Protein AF-A0A1E4DMZ3-F1 (afdb_monomer)

Foldseek 3Di:
DDPPAPPPDDDDPQKDFDDLDPRDHTLDIDRPDDDDPVNVVVLVVLVVQLVVLLVCCVPVVPDPRPCVSLVSNLVSLVVNLCVPVVVVCCVPPLVQDSNDAFPLRPVVPVPPRHDDDPVVVCVVLVVVLVVPLPPPLLVVLPVVPDPSSSVSSSVCCSPPSVSVSVVVVSCNGPVVVPVPD

Radius of gyration: 21.71 Å; Cα contacts (8 Å, |Δi|>4): 134; chains: 1; bounding box: 50×43×62 Å

Secondary structure (DSSP, 8-state):
----------PPTTEEEE-SSTTS--SEEEE-PPPPHHHHHHHHHHHHHHHHHHHHHHH-TTS---HHHHHHHHHHHHHHHIIIIIHHHIIIII---TTS--HHHHS--SSS-----HHHHHHHHHHHHHHHHHHHHHHHHHTT-HHHHHHHHHHHIIIIIHHHHHHHHHHHHHGGGSS--

Mean predicted aligned error: 11.46 Å

Solvent-accessible surface area (backbone atoms only — not comparable to full-atom values): 10780 Å² total; per-residue (Å²): 134,84,81,76,70,79,74,80,78,78,65,61,92,62,42,45,74,42,58,93,46,95,85,50,80,65,79,43,76,50,73,72,64,75,82,50,72,67,58,52,52,52,51,50,51,38,48,52,51,19,52,50,26,48,49,48,61,70,71,46,74,85,55,90,67,58,68,64,41,57,52,49,24,46,52,28,48,49,56,51,42,52,66,55,51,49,53,46,44,41,68,74,71,65,55,85,65,90,90,55,79,35,40,30,69,73,53,62,63,82,76,91,18,59,76,66,62,69,67,60,56,50,48,52,53,50,52,55,50,66,62,58,56,70,61,58,54,54,60,64,24,52,76,70,35,72,67,62,14,49,52,46,50,53,50,43,39,64,70,46,48,54,46,52,56,50,47,52,55,49,45,73,51,50,59,60,73,70,82,77,122

Structure (mmCIF, N/CA/C/O backbone):
data_AF-A0A1E4DMZ3-F1
#
_entry.id   AF-A0A1E4DMZ3-F1
#
loop_
_atom_site.group_PDB
_atom_site.id
_atom_site.type_symbol
_atom_site.label_atom_id
_atom_site.label_alt_id
_atom_site.label_comp_id
_atom_site.label_asym_id
_atom_site.label_entity_id
_atom_site.label_seq_id
_atom_site.pdbx_PDB_ins_code
_atom_site.Cartn_x
_atom_site.Cartn_y
_atom_site.Cartn_z
_atom_site.occupancy
_atom_site.B_iso_or_equiv
_atom_site.auth_seq_id
_atom_site.auth_comp_id
_atom_site.auth_asym_id
_atom_site.auth_atom_id
_atom_site.pdbx_PDB_model_num
ATOM 1 N N . MET A 1 1 ? 12.960 -33.535 -31.019 1.00 42.56 1 MET A N 1
ATOM 2 C CA . MET A 1 1 ? 13.265 -32.124 -30.715 1.00 42.56 1 MET A CA 1
ATOM 3 C C . MET A 1 1 ? 12.211 -31.314 -31.447 1.00 42.56 1 MET A C 1
ATOM 5 O O . MET A 1 1 ? 12.357 -31.097 -32.639 1.00 42.56 1 MET A O 1
ATOM 9 N N . ALA A 1 2 ? 11.061 -31.089 -30.807 1.00 43.22 2 ALA A N 1
ATOM 10 C CA . ALA A 1 2 ? 9.937 -30.402 -31.434 1.00 43.22 2 ALA A CA 1
ATOM 11 C C . ALA A 1 2 ? 10.275 -28.910 -31.507 1.00 43.22 2 ALA A C 1
ATOM 13 O O . ALA A 1 2 ? 10.529 -28.286 -30.482 1.00 43.22 2 ALA A O 1
ATOM 14 N N . THR A 1 3 ? 10.357 -28.376 -32.718 1.00 48.38 3 THR A N 1
ATOM 15 C CA . THR A 1 3 ? 10.325 -26.939 -32.970 1.00 48.38 3 THR A CA 1
ATOM 16 C C . THR A 1 3 ? 8.885 -26.495 -32.737 1.00 48.38 3 THR A C 1
ATOM 18 O O . THR A 1 3 ? 8.051 -26.654 -33.625 1.00 48.38 3 THR A O 1
ATOM 21 N N . ASP A 1 4 ? 8.571 -26.047 -31.521 1.00 53.31 4 ASP A N 1
ATOM 22 C CA . ASP A 1 4 ? 7.307 -25.355 -31.260 1.00 53.31 4 ASP A CA 1
ATOM 23 C C . ASP A 1 4 ? 7.321 -24.071 -32.095 1.00 53.31 4 ASP A C 1
ATOM 25 O O . ASP A 1 4 ? 8.123 -23.170 -31.847 1.00 53.31 4 ASP A O 1
ATOM 29 N N . GLU A 1 5 ? 6.483 -24.008 -33.130 1.00 58.47 5 GLU A N 1
ATOM 30 C CA . GLU A 1 5 ? 6.215 -22.742 -33.807 1.00 58.47 5 GLU A CA 1
ATOM 31 C C . GLU A 1 5 ? 5.656 -21.740 -32.784 1.00 58.47 5 GLU A C 1
ATOM 33 O O . GLU A 1 5 ? 4.859 -22.135 -31.923 1.00 58.47 5 GLU A O 1
ATOM 38 N N . PRO A 1 6 ? 6.043 -20.452 -32.849 1.00 55.62 6 PRO A N 1
ATOM 39 C CA . PRO A 1 6 ? 5.575 -19.448 -31.905 1.00 55.62 6 PRO A CA 1
ATOM 40 C C . PRO A 1 6 ? 4.050 -19.345 -31.988 1.00 55.62 6 PRO A C 1
ATOM 42 O O . PRO A 1 6 ? 3.476 -18.797 -32.929 1.00 55.62 6 PRO A O 1
ATOM 45 N N . GLN A 1 7 ? 3.371 -19.911 -30.990 1.00 58.53 7 GLN A N 1
ATOM 46 C CA . GLN A 1 7 ? 1.920 -19.930 -30.935 1.00 58.53 7 GLN A CA 1
ATOM 47 C C . GLN A 1 7 ? 1.429 -18.487 -30.774 1.00 58.53 7 GLN A C 1
ATOM 49 O O . GLN A 1 7 ? 1.600 -17.864 -29.722 1.00 58.53 7 GLN A O 1
ATOM 54 N N . VAL A 1 8 ? 0.824 -17.934 -31.828 1.00 60.03 8 VAL A N 1
ATOM 55 C CA . VAL A 1 8 ? 0.234 -16.592 -31.808 1.00 60.03 8 VAL A CA 1
ATOM 56 C C . VAL A 1 8 ? -0.963 -16.610 -30.855 1.00 60.03 8 VAL A C 1
ATOM 58 O O . VAL A 1 8 ? -2.098 -16.866 -31.247 1.00 60.03 8 VAL A O 1
ATOM 61 N N . LEU A 1 9 ? -0.710 -16.356 -29.570 1.00 61.31 9 LEU A N 1
ATOM 62 C CA . LEU A 1 9 ? -1.754 -16.145 -28.572 1.00 61.31 9 LEU A CA 1
ATOM 63 C C . LEU A 1 9 ? -2.565 -14.914 -28.980 1.00 61.31 9 LEU A C 1
ATOM 65 O O . LEU A 1 9 ? -2.074 -13.788 -28.895 1.00 61.31 9 LEU A O 1
ATOM 69 N N . THR A 1 10 ? -3.799 -15.125 -29.431 1.00 68.88 10 THR A N 1
ATOM 70 C CA . THR A 1 10 ? -4.786 -14.059 -29.611 1.00 68.88 10 THR A CA 1
ATOM 71 C C . THR A 1 10 ? -5.336 -13.669 -28.239 1.00 68.88 10 THR A C 1
ATOM 73 O O . THR A 1 10 ? -6.000 -14.497 -27.606 1.00 68.88 10 THR A O 1
ATOM 76 N N . PRO A 1 11 ? -5.070 -12.450 -27.740 1.00 68.12 11 PRO A N 1
ATOM 77 C CA . PRO A 1 11 ? -5.559 -12.050 -26.434 1.00 68.12 11 PRO A CA 1
ATOM 78 C C . PRO A 1 11 ? -7.079 -11.833 -26.451 1.00 68.12 11 PRO A C 1
ATOM 80 O O . PRO A 1 11 ? -7.646 -11.408 -27.462 1.00 68.12 11 PRO A O 1
ATOM 83 N N . PRO A 1 12 ? -7.771 -12.101 -25.332 1.00 74.94 12 PRO A N 1
ATOM 84 C CA . PRO A 1 12 ? -9.189 -11.796 -25.212 1.00 74.94 12 PRO A CA 1
ATOM 85 C C . PRO A 1 12 ? -9.422 -10.268 -25.225 1.00 74.94 12 PRO A C 1
ATOM 87 O O . PRO A 1 12 ? -8.542 -9.503 -24.830 1.00 74.94 12 PRO A O 1
ATOM 90 N N . PRO A 1 13 ? -10.612 -9.785 -25.632 1.00 71.88 13 PRO A N 1
ATOM 91 C CA . PRO A 1 13 ? -10.857 -8.361 -25.878 1.00 71.88 13 PRO A CA 1
ATOM 92 C C . PRO A 1 13 ? -10.520 -7.480 -24.662 1.00 71.88 13 PRO A C 1
ATOM 94 O O . PRO A 1 13 ? -10.944 -7.771 -23.538 1.00 71.88 13 PRO A O 1
ATOM 97 N N . GLY A 1 14 ? -9.747 -6.410 -24.883 1.00 63.34 14 GLY A N 1
ATOM 98 C CA . GLY A 1 14 ? -9.282 -5.475 -23.844 1.00 63.34 14 GLY A CA 1
ATOM 99 C C . GLY A 1 14 ? -7.956 -5.838 -23.161 1.00 63.34 14 GLY A C 1
ATOM 100 O O . GLY A 1 14 ? -7.551 -5.121 -22.246 1.00 63.34 14 GLY A O 1
ATOM 101 N N . VAL A 1 15 ? -7.301 -6.919 -23.595 1.00 66.75 15 VAL A N 1
ATOM 102 C CA . VAL A 1 15 ? -5.971 -7.337 -23.138 1.00 66.75 15 VAL A CA 1
ATOM 103 C C . VAL A 1 15 ? -4.968 -7.140 -24.273 1.00 66.75 15 VAL A C 1
ATOM 105 O O . VAL A 1 15 ? -5.180 -7.631 -25.379 1.00 66.75 15 VAL A O 1
ATOM 108 N N . GLU A 1 16 ? -3.885 -6.423 -24.005 1.00 76.06 16 GLU A N 1
ATOM 109 C CA . GLU A 1 16 ? -2.793 -6.177 -24.947 1.00 76.06 16 GLU A CA 1
ATOM 110 C C . GLU A 1 16 ? -1.555 -6.961 -24.496 1.00 76.06 16 GLU A C 1
ATOM 112 O O . GLU A 1 16 ? -1.145 -6.883 -23.338 1.00 76.06 16 GLU A O 1
ATOM 117 N N . LEU A 1 17 ? -0.984 -7.769 -25.394 1.00 66.75 17 LEU A N 1
ATOM 118 C CA . LEU A 1 17 ? 0.250 -8.511 -25.131 1.00 66.75 17 LEU A CA 1
ATOM 119 C C . LEU A 1 17 ? 1.430 -7.657 -25.586 1.00 66.75 17 LEU A C 1
ATOM 121 O O . LEU A 1 17 ? 1.613 -7.450 -26.785 1.00 66.75 17 LEU A O 1
ATOM 125 N N . LEU A 1 18 ? 2.236 -7.189 -24.637 1.00 64.56 18 LEU A N 1
ATOM 126 C CA . LEU A 1 18 ? 3.492 -6.513 -24.935 1.00 64.56 18 LEU A CA 1
ATOM 127 C C . LEU A 1 18 ? 4.510 -7.549 -25.420 1.00 64.56 18 LEU A C 1
ATOM 129 O O . LEU A 1 18 ? 4.820 -8.512 -24.711 1.00 64.56 18 LEU A O 1
ATOM 133 N N . ARG A 1 19 ? 5.030 -7.342 -26.631 1.00 64.75 19 ARG A N 1
ATOM 134 C CA . ARG A 1 19 ? 6.123 -8.123 -27.222 1.00 64.75 19 ARG A CA 1
ATOM 135 C C . ARG A 1 19 ? 7.239 -7.173 -27.636 1.00 64.75 19 ARG A C 1
ATOM 137 O O . ARG A 1 19 ? 6.979 -6.211 -28.350 1.00 64.75 19 ARG A O 1
ATOM 144 N N . THR A 1 20 ? 8.459 -7.457 -27.193 1.00 61.00 20 THR A N 1
ATOM 145 C CA . THR A 1 20 ? 9.665 -6.738 -27.633 1.00 61.00 20 THR A CA 1
ATOM 146 C C . THR A 1 20 ? 10.209 -7.329 -28.937 1.00 61.00 20 THR A C 1
ATOM 148 O O . THR A 1 20 ? 10.673 -6.585 -29.793 1.00 61.00 20 THR A O 1
ATOM 151 N N . ASP A 1 21 ? 10.091 -8.651 -29.108 1.00 64.06 21 ASP A N 1
ATOM 152 C CA . ASP A 1 21 ? 10.508 -9.416 -30.289 1.00 64.06 21 ASP A CA 1
ATOM 153 C C . ASP A 1 21 ? 9.335 -10.317 -30.747 1.00 64.06 21 ASP A C 1
ATOM 155 O O . ASP A 1 21 ? 8.702 -10.945 -29.888 1.00 64.06 21 ASP A O 1
ATOM 159 N N . PRO A 1 22 ? 8.983 -10.361 -32.050 1.00 65.75 22 PRO A N 1
ATOM 160 C CA . PRO A 1 22 ? 7.910 -11.211 -32.573 1.00 65.75 22 PRO A CA 1
ATOM 161 C C . PRO A 1 22 ? 8.088 -12.710 -32.306 1.00 65.75 22 PRO A C 1
ATOM 163 O O . PRO A 1 22 ? 7.078 -13.406 -32.163 1.00 65.75 22 PRO A O 1
ATOM 166 N N . ASP A 1 23 ? 9.334 -13.184 -32.225 1.00 62.69 23 ASP A N 1
ATOM 167 C CA . ASP A 1 23 ? 9.669 -14.611 -32.143 1.00 62.69 23 ASP A CA 1
ATOM 168 C C . ASP A 1 23 ? 9.833 -15.106 -30.692 1.00 62.69 23 ASP A C 1
ATOM 170 O O . ASP A 1 23 ? 9.974 -16.305 -30.441 1.00 62.69 23 ASP A O 1
ATOM 174 N N . LEU A 1 24 ? 9.780 -14.192 -29.715 1.00 63.38 24 LEU A N 1
ATOM 175 C CA . LEU A 1 24 ? 9.909 -14.487 -28.287 1.00 63.38 24 LEU A CA 1
ATOM 176 C C . LEU A 1 24 ? 8.553 -14.417 -27.558 1.00 63.38 24 LEU A C 1
ATOM 178 O O . LEU A 1 24 ? 7.635 -13.700 -27.973 1.00 63.38 24 LEU A O 1
ATOM 182 N N . PRO A 1 25 ? 8.391 -15.152 -26.439 1.00 66.44 25 PRO A N 1
ATOM 183 C CA . PRO A 1 25 ? 7.186 -15.065 -25.623 1.00 66.44 25 PRO A CA 1
ATOM 184 C C . PRO A 1 25 ? 6.941 -13.627 -25.123 1.00 66.44 25 PRO A C 1
ATOM 186 O O . PRO A 1 25 ? 7.890 -12.877 -24.887 1.00 66.44 25 PRO A O 1
ATOM 189 N N . PRO A 1 26 ? 5.667 -13.225 -24.947 1.00 64.19 26 PRO A N 1
ATOM 190 C CA . PRO A 1 26 ? 5.317 -11.864 -24.554 1.00 64.19 26 PRO A CA 1
ATOM 191 C C . PRO A 1 26 ? 5.921 -11.494 -23.198 1.00 64.19 26 PRO A C 1
ATOM 193 O O . PRO A 1 26 ? 5.839 -12.255 -22.234 1.00 64.19 26 PRO A O 1
ATOM 196 N N . VAL A 1 27 ? 6.492 -10.292 -23.136 1.00 64.88 27 VAL A N 1
ATOM 197 C CA . VAL A 1 27 ? 7.188 -9.755 -21.958 1.00 64.88 27 VAL A CA 1
ATOM 198 C C . VAL A 1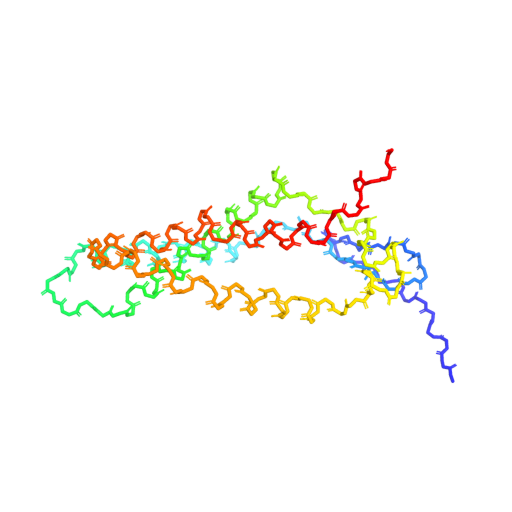 27 ? 6.221 -9.186 -20.917 1.00 64.88 27 VAL A C 1
ATOM 200 O O . VAL A 1 27 ? 6.579 -9.058 -19.747 1.00 64.88 27 VAL A O 1
ATOM 203 N N . GLY A 1 28 ? 4.981 -8.883 -21.317 1.00 66.38 28 GLY A N 1
ATOM 204 C CA . GLY A 1 28 ? 3.963 -8.329 -20.431 1.00 66.38 28 GLY A CA 1
ATOM 205 C C . GLY A 1 28 ? 2.544 -8.463 -20.979 1.00 66.38 28 GLY A C 1
ATOM 206 O O . GLY A 1 28 ? 2.323 -8.649 -22.175 1.00 66.38 28 GLY A O 1
ATOM 207 N N . VAL A 1 29 ? 1.567 -8.368 -20.080 1.00 68.62 29 VAL A N 1
ATOM 208 C CA . VAL A 1 29 ? 0.137 -8.387 -20.405 1.00 68.62 29 VAL A CA 1
ATOM 209 C C . VAL A 1 29 ? -0.501 -7.150 -19.785 1.00 68.62 29 VAL A C 1
ATOM 211 O O . VAL A 1 29 ? -0.599 -7.054 -18.562 1.00 68.62 29 VAL A O 1
ATOM 214 N N . ILE A 1 30 ? -0.943 -6.209 -20.616 1.00 68.19 30 ILE A N 1
ATOM 215 C CA . ILE A 1 30 ? -1.685 -5.029 -20.171 1.00 68.19 30 ILE A CA 1
ATOM 216 C C . ILE A 1 30 ? -3.176 -5.363 -20.225 1.00 68.19 30 ILE A C 1
ATOM 218 O O . ILE A 1 30 ? -3.749 -5.524 -21.302 1.00 68.19 30 ILE A O 1
ATOM 222 N N . ASP A 1 31 ? -3.827 -5.446 -19.066 1.00 68.62 31 ASP A N 1
ATOM 223 C CA . ASP A 1 31 ? -5.288 -5.534 -18.984 1.00 68.62 31 ASP A CA 1
ATOM 224 C C . ASP A 1 31 ? -5.886 -4.143 -18.712 1.00 68.62 31 ASP A C 1
ATOM 226 O O . ASP A 1 31 ? -5.762 -3.588 -17.616 1.00 68.62 31 ASP A O 1
ATOM 230 N N . ASN A 1 32 ? -6.557 -3.577 -19.719 1.00 67.50 32 ASN A N 1
ATOM 231 C CA . ASN A 1 32 ? -7.213 -2.270 -19.634 1.00 67.50 32 ASN A CA 1
ATOM 232 C C . ASN A 1 32 ? -8.690 -2.355 -19.211 1.00 67.50 32 ASN A C 1
ATOM 234 O O . ASN A 1 32 ? -9.411 -1.348 -19.245 1.00 67.50 32 ASN A O 1
ATOM 238 N N . ARG A 1 33 ? -9.182 -3.527 -18.797 1.00 72.50 33 ARG A N 1
ATOM 239 C CA . ARG A 1 33 ? -10.585 -3.696 -18.405 1.00 72.50 33 ARG A CA 1
ATOM 240 C C . ARG A 1 33 ? -10.922 -2.897 -17.148 1.00 72.50 33 ARG A C 1
ATOM 242 O O . ARG A 1 33 ? -10.184 -2.832 -16.163 1.00 72.50 33 ARG A O 1
ATOM 249 N N . ALA A 1 34 ? -12.108 -2.292 -17.165 1.00 71.00 34 ALA A N 1
ATOM 250 C CA . ALA A 1 34 ? -12.660 -1.643 -15.987 1.00 71.00 34 ALA A CA 1
ATOM 251 C C . ALA A 1 34 ? -12.897 -2.681 -14.870 1.00 71.00 34 ALA A C 1
ATOM 253 O O . ALA A 1 34 ? -13.280 -3.816 -15.161 1.00 71.00 34 ALA A O 1
ATOM 254 N N . PRO A 1 35 ? -12.734 -2.306 -13.584 1.00 73.06 35 PRO A N 1
ATOM 255 C CA . PRO A 1 35 ? -12.996 -3.221 -12.480 1.00 73.06 35 PRO A CA 1
ATOM 256 C C . PRO A 1 35 ? -14.442 -3.712 -12.547 1.00 73.06 35 PRO A C 1
ATOM 258 O O . PRO A 1 35 ? -15.369 -2.897 -12.685 1.00 73.06 35 PRO A O 1
ATOM 261 N N . SER A 1 36 ? -14.603 -5.031 -12.427 1.00 82.56 36 SER A N 1
ATOM 262 C CA . SER A 1 36 ? -15.904 -5.693 -12.463 1.00 82.56 36 SER A CA 1
ATOM 263 C C . SER A 1 36 ? -16.845 -5.119 -11.393 1.00 82.56 36 SER A C 1
ATOM 265 O O . SER A 1 36 ? -16.383 -4.624 -10.356 1.00 82.56 36 SER A O 1
ATOM 267 N N . PRO A 1 37 ? -18.172 -5.182 -11.597 1.00 82.50 37 PRO A N 1
ATOM 268 C CA . PRO A 1 37 ? -19.139 -4.747 -10.589 1.00 82.50 37 PRO A CA 1
ATOM 269 C C . PRO A 1 37 ? -18.917 -5.434 -9.234 1.00 82.50 37 PRO A C 1
ATOM 271 O O . PRO A 1 37 ? -18.960 -4.775 -8.199 1.00 82.50 37 PRO A O 1
ATOM 274 N N . ALA A 1 38 ? -18.566 -6.724 -9.245 1.00 83.06 38 ALA A N 1
ATOM 275 C CA . ALA A 1 38 ? -18.228 -7.487 -8.045 1.00 83.06 38 ALA A CA 1
ATOM 276 C C . ALA A 1 38 ? -17.019 -6.901 -7.296 1.00 83.06 38 ALA A C 1
ATOM 278 O O . ALA A 1 38 ? -17.069 -6.745 -6.078 1.00 83.06 38 ALA A O 1
ATOM 279 N N . ALA A 1 39 ? -15.964 -6.492 -8.011 1.00 81.19 39 ALA A N 1
ATOM 280 C CA . ALA A 1 39 ? -14.801 -5.852 -7.397 1.00 81.19 39 ALA A CA 1
ATOM 281 C C . ALA A 1 39 ? -15.152 -4.499 -6.751 1.00 81.19 39 ALA A C 1
ATOM 283 O O . ALA A 1 39 ? -14.595 -4.142 -5.714 1.00 81.19 39 ALA A O 1
ATOM 284 N N . ARG A 1 40 ? -16.099 -3.748 -7.330 1.00 83.50 40 ARG A N 1
ATOM 285 C CA . ARG A 1 40 ? -16.582 -2.485 -6.744 1.00 83.50 40 ARG A CA 1
ATOM 286 C C . ARG A 1 40 ? -17.382 -2.728 -5.469 1.00 83.50 40 ARG A C 1
ATOM 288 O O . ARG A 1 40 ? -17.151 -2.043 -4.481 1.00 83.50 40 ARG A O 1
ATOM 295 N N . VAL A 1 41 ? -18.276 -3.717 -5.479 1.00 86.50 41 VAL A N 1
ATOM 296 C CA . VAL A 1 41 ? -19.046 -4.109 -4.289 1.00 86.50 41 VAL A CA 1
ATOM 297 C C . VAL A 1 41 ? -18.111 -4.579 -3.177 1.00 86.50 41 VAL A C 1
ATOM 299 O O . VAL A 1 41 ? -18.236 -4.113 -2.049 1.00 86.50 41 VAL A O 1
ATOM 302 N N . ALA A 1 42 ? -17.119 -5.415 -3.493 1.00 85.94 42 ALA A N 1
ATOM 303 C CA . ALA A 1 42 ? -16.119 -5.858 -2.524 1.00 85.94 42 ALA A CA 1
ATOM 304 C C . ALA A 1 42 ? -15.359 -4.677 -1.892 1.00 85.94 42 ALA A C 1
ATOM 306 O O . ALA A 1 42 ? -15.202 -4.630 -0.676 1.00 85.94 42 ALA A O 1
ATOM 307 N N . LEU A 1 43 ? -14.953 -3.683 -2.689 1.00 87.06 43 LEU A N 1
ATOM 308 C CA . LEU A 1 43 ? -14.295 -2.476 -2.174 1.00 87.06 43 LEU A CA 1
ATOM 309 C C . LEU A 1 43 ? -15.199 -1.658 -1.247 1.00 87.06 43 LEU A C 1
ATOM 311 O O . LEU A 1 43 ? -14.727 -1.165 -0.225 1.00 87.06 43 LEU A O 1
ATOM 315 N N . ILE A 1 44 ? -16.484 -1.526 -1.580 1.00 86.50 44 ILE A N 1
ATOM 316 C CA . ILE A 1 44 ? -17.455 -0.834 -0.723 1.00 86.50 44 ILE A CA 1
ATOM 317 C C . ILE A 1 44 ? -17.607 -1.578 0.607 1.00 86.50 44 ILE A C 1
ATOM 319 O O . ILE A 1 44 ? -17.563 -0.948 1.659 1.00 86.50 44 ILE A O 1
ATOM 323 N N . LEU A 1 45 ? -17.716 -2.908 0.582 1.00 89.44 45 LEU A N 1
ATOM 324 C CA . LEU A 1 45 ? -17.802 -3.721 1.799 1.00 89.44 45 LEU A CA 1
ATOM 325 C C . LEU A 1 45 ? -16.554 -3.573 2.676 1.00 89.44 45 LEU A C 1
ATOM 327 O O . LEU A 1 45 ? -16.678 -3.391 3.884 1.00 89.44 45 LEU A O 1
ATOM 331 N N . VAL A 1 46 ? -15.362 -3.579 2.074 1.00 90.31 46 VAL A N 1
ATOM 332 C CA . VAL A 1 46 ? -14.096 -3.338 2.787 1.00 90.31 46 VAL A CA 1
ATOM 333 C C . VAL A 1 46 ? -14.060 -1.932 3.391 1.00 90.31 46 VAL A C 1
ATOM 335 O O . VAL A 1 46 ? -13.636 -1.767 4.533 1.00 90.31 46 VAL A O 1
ATOM 338 N N . ALA A 1 47 ? -14.542 -0.917 2.670 1.00 88.00 47 ALA A N 1
ATOM 339 C CA . ALA A 1 47 ? -14.618 0.450 3.183 1.00 88.00 47 ALA A CA 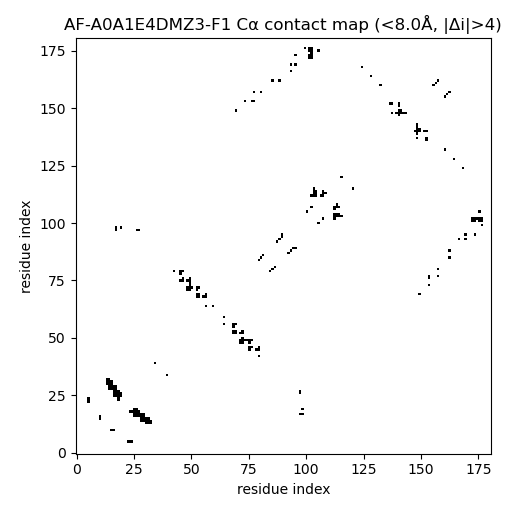1
ATOM 340 C C . ALA A 1 47 ? -15.579 0.579 4.370 1.00 88.00 47 ALA A C 1
ATOM 342 O O . ALA A 1 47 ? -15.230 1.204 5.372 1.00 88.00 47 ALA A O 1
ATOM 343 N N . LEU A 1 48 ? -16.752 -0.051 4.289 1.00 90.38 48 LEU A N 1
ATOM 344 C CA . LEU A 1 48 ? -17.723 -0.078 5.382 1.00 90.38 48 LEU A CA 1
ATOM 345 C C . LEU A 1 48 ? -17.172 -0.818 6.605 1.00 90.38 48 LEU A C 1
ATOM 347 O O . LEU A 1 48 ? -17.301 -0.322 7.723 1.00 90.38 48 LEU A O 1
ATOM 351 N N . LEU A 1 49 ? -16.508 -1.959 6.399 1.00 90.94 49 LEU A N 1
ATOM 352 C CA . LEU A 1 49 ? -15.872 -2.722 7.472 1.00 90.94 49 LEU A CA 1
ATOM 353 C C . LEU A 1 49 ? -14.749 -1.924 8.146 1.00 90.94 49 LEU A C 1
ATOM 355 O O . LEU A 1 49 ? -14.670 -1.890 9.372 1.00 90.94 49 LEU A O 1
ATOM 359 N N . GLY A 1 50 ? -13.913 -1.245 7.358 1.00 86.81 50 GLY A N 1
ATOM 360 C CA . GLY A 1 50 ? -12.856 -0.379 7.872 1.00 86.81 50 GLY A CA 1
ATOM 361 C C . GLY A 1 50 ? -13.408 0.791 8.680 1.00 86.81 50 GLY A C 1
ATOM 362 O O . GLY A 1 50 ? -12.941 1.036 9.791 1.00 86.81 50 GLY A O 1
ATOM 363 N N . ALA A 1 51 ? -14.431 1.477 8.160 1.00 86.94 51 ALA A N 1
ATOM 364 C CA . ALA A 1 51 ? -15.104 2.561 8.872 1.00 86.94 51 ALA A CA 1
ATOM 365 C C . ALA A 1 51 ? -15.701 2.067 10.196 1.00 86.94 51 ALA A C 1
ATOM 367 O O . ALA A 1 51 ? -15.468 2.676 11.237 1.00 86.94 51 ALA A O 1
ATOM 368 N N . PHE A 1 52 ? -16.384 0.920 10.176 1.00 88.50 52 PHE A N 1
ATOM 369 C CA . PHE A 1 52 ? -16.944 0.308 11.375 1.00 88.50 52 PHE A CA 1
ATOM 370 C C . PHE A 1 52 ? -15.864 -0.058 12.399 1.00 88.50 52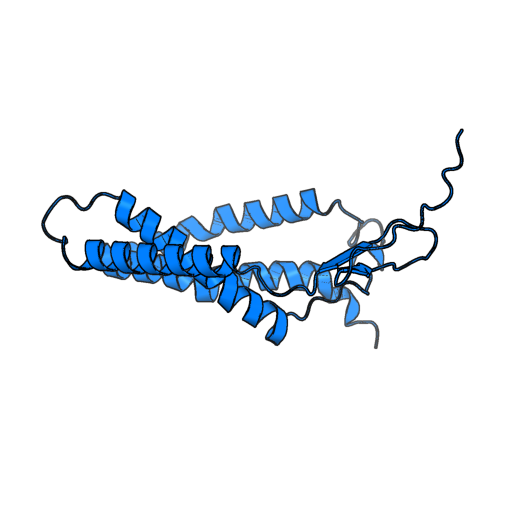 PHE A C 1
ATOM 372 O O . PHE A 1 52 ? -16.007 0.267 13.575 1.00 88.50 52 PHE A O 1
ATOM 379 N N . ALA A 1 53 ? -14.754 -0.661 11.967 1.00 84.81 53 ALA A N 1
ATOM 380 C CA . ALA A 1 53 ? -13.642 -1.006 12.849 1.00 84.81 53 ALA A CA 1
ATOM 381 C C . ALA A 1 53 ? -13.012 0.241 13.497 1.00 84.81 53 ALA A C 1
ATOM 383 O O . ALA A 1 53 ? -12.801 0.261 14.710 1.00 84.81 53 ALA A O 1
ATOM 384 N N . TRP A 1 54 ? -12.788 1.312 12.727 1.00 86.19 54 TRP A N 1
ATOM 385 C CA . TRP A 1 54 ? -12.316 2.595 13.261 1.00 86.19 54 TRP A CA 1
ATOM 386 C C . TRP A 1 54 ? -13.307 3.221 14.250 1.00 86.19 54 TRP A C 1
ATOM 388 O O . TRP A 1 54 ? -12.892 3.727 15.294 1.00 86.19 54 TRP A O 1
ATOM 398 N N . THR A 1 55 ? -14.612 3.154 13.973 1.00 84.94 55 THR A N 1
ATOM 399 C CA . THR A 1 55 ? -15.655 3.619 14.897 1.00 84.94 55 THR A CA 1
ATOM 400 C C . THR A 1 55 ? -15.684 2.792 16.185 1.00 84.94 55 THR A C 1
ATOM 402 O O . THR A 1 55 ? -15.770 3.369 17.267 1.00 84.94 55 THR A O 1
ATOM 405 N N . MET A 1 56 ? -15.549 1.466 16.102 1.00 83.56 56 MET A N 1
ATOM 406 C CA . MET A 1 56 ? -15.465 0.587 17.276 1.00 83.56 56 MET A CA 1
ATOM 407 C C . MET A 1 56 ? -14.263 0.926 18.154 1.00 83.56 56 MET A C 1
ATOM 409 O O . MET A 1 56 ? -14.421 1.101 19.362 1.00 83.56 56 MET A O 1
ATOM 413 N N . ILE A 1 57 ? -13.091 1.123 17.549 1.00 83.31 57 ILE A N 1
ATOM 414 C CA . ILE A 1 57 ? -11.883 1.582 18.248 1.00 83.31 57 ILE A CA 1
ATOM 415 C C . ILE A 1 57 ? -12.113 2.946 18.919 1.00 83.31 57 ILE A C 1
ATOM 417 O O . ILE A 1 57 ? -11.654 3.185 20.036 1.00 83.31 57 ILE A O 1
ATOM 421 N N . ALA A 1 58 ? -12.814 3.858 18.241 1.00 81.69 58 ALA A N 1
ATOM 422 C CA . ALA A 1 58 ? -13.036 5.208 18.740 1.00 81.69 58 ALA A CA 1
ATOM 423 C C . ALA A 1 58 ? -14.023 5.267 19.916 1.00 81.69 58 ALA A C 1
ATOM 425 O O . ALA A 1 58 ? -13.819 6.104 20.798 1.00 81.69 58 ALA A O 1
ATOM 426 N N . LEU A 1 59 ? -15.058 4.417 19.923 1.00 79.69 59 LEU A N 1
ATOM 427 C CA . LEU A 1 59 ? -16.148 4.436 20.906 1.00 79.69 59 LEU A CA 1
ATOM 428 C C . LEU A 1 59 ? -15.902 3.518 22.113 1.00 79.69 59 LEU A C 1
ATOM 430 O O . LEU A 1 59 ? -16.246 3.890 23.230 1.00 79.69 59 LEU A O 1
ATOM 434 N N . LEU A 1 60 ? -15.282 2.349 21.927 1.00 71.62 60 LEU A N 1
ATOM 435 C CA . LEU A 1 60 ? -15.155 1.325 22.977 1.00 71.62 60 LEU A CA 1
ATOM 436 C C . LEU A 1 60 ? -13.856 1.431 23.797 1.00 71.62 60 LEU A C 1
ATOM 438 O O . LEU A 1 60 ? -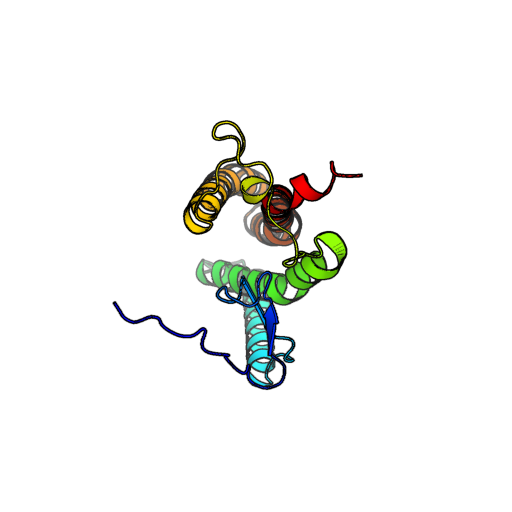13.337 0.429 24.275 1.00 71.62 60 LEU A O 1
ATOM 442 N N . ARG A 1 61 ? -13.330 2.644 24.012 1.00 67.56 61 ARG A N 1
ATOM 443 C CA . ARG A 1 61 ? -12.014 2.894 24.650 1.00 67.56 61 ARG A CA 1
ATOM 444 C C . ARG A 1 61 ? -11.877 2.438 26.115 1.00 67.56 61 ARG A C 1
ATOM 446 O O . ARG A 1 61 ? -10.780 2.546 26.657 1.00 67.56 61 ARG A O 1
ATOM 453 N N . GLY A 1 62 ? -12.968 2.018 26.761 1.00 60.88 62 GLY A N 1
ATOM 454 C CA . GLY A 1 62 ? -13.043 1.751 28.205 1.00 60.88 62 GLY A CA 1
ATOM 455 C C . GLY A 1 62 ? -13.087 0.276 28.620 1.00 60.88 62 GLY A C 1
ATOM 456 O O . GLY A 1 62 ? -12.864 -0.012 29.790 1.00 60.88 62 GLY A O 1
ATOM 457 N N . GLU A 1 63 ? -13.333 -0.652 27.695 1.00 57.16 63 GLU A N 1
ATOM 458 C CA . GLU A 1 63 ? -13.210 -2.097 27.940 1.00 57.16 63 GLU A CA 1
ATOM 459 C C . GLU A 1 63 ? -11.999 -2.636 27.176 1.00 57.16 63 GLU A C 1
ATOM 461 O O . GLU A 1 63 ? -11.448 -1.931 26.333 1.00 57.16 63 GLU A O 1
ATOM 466 N N . HIS A 1 64 ? -11.542 -3.855 27.476 1.00 61.00 64 HIS A N 1
ATOM 467 C CA . HIS A 1 64 ? -10.416 -4.496 26.789 1.00 61.00 64 HIS A CA 1
ATOM 468 C C . HIS A 1 64 ? -10.652 -4.541 25.266 1.00 61.00 64 HIS A C 1
ATOM 470 O O . HIS A 1 64 ? -11.212 -5.504 24.741 1.00 61.00 64 HIS A O 1
ATOM 476 N N . VAL A 1 65 ? -10.248 -3.487 24.547 1.00 65.19 65 VAL A N 1
ATOM 477 C CA . VAL A 1 65 ? -10.423 -3.381 23.098 1.00 65.19 65 VAL A CA 1
ATOM 478 C C . VAL A 1 65 ? -9.656 -4.530 22.469 1.00 65.19 65 VAL A C 1
ATOM 480 O O . VAL A 1 65 ? -8.432 -4.611 22.569 1.00 65.19 65 VAL A O 1
ATOM 483 N N . ASN A 1 66 ? -10.390 -5.440 21.832 1.00 79.06 66 ASN A N 1
ATOM 484 C CA . ASN A 1 66 ? -9.788 -6.591 21.186 1.00 79.06 66 ASN A CA 1
ATOM 485 C C . ASN A 1 66 ? -8.847 -6.119 20.066 1.00 79.06 66 ASN A C 1
ATOM 487 O O . ASN A 1 66 ? -9.257 -5.358 19.184 1.00 79.06 66 ASN A O 1
ATOM 491 N N . ALA A 1 67 ? -7.605 -6.616 20.080 1.00 82.25 67 ALA A N 1
ATOM 492 C CA . ALA A 1 67 ? -6.583 -6.330 19.076 1.00 82.25 67 ALA A CA 1
ATOM 493 C C . ALA A 1 67 ? -7.064 -6.574 17.632 1.00 82.25 67 ALA A C 1
ATOM 495 O O . ALA A 1 67 ? -6.614 -5.908 16.698 1.00 82.25 67 ALA A O 1
ATOM 496 N N . VAL A 1 68 ? -8.032 -7.480 17.464 1.00 85.44 68 VAL A N 1
ATOM 497 C CA . VAL A 1 68 ? -8.703 -7.779 16.194 1.00 85.44 68 VAL A CA 1
ATOM 498 C C . VAL A 1 68 ? -9.238 -6.520 15.510 1.00 85.44 68 VAL A C 1
ATOM 500 O O . VAL A 1 68 ? -9.075 -6.387 14.299 1.00 85.44 68 VAL A O 1
ATOM 503 N N . TRP A 1 69 ? -9.815 -5.565 16.247 1.00 84.50 69 TRP A N 1
ATOM 504 C CA . TRP A 1 69 ? -10.368 -4.353 15.634 1.00 84.50 69 TRP A CA 1
ATOM 505 C C . TRP A 1 69 ? -9.288 -3.486 14.986 1.00 84.50 69 TRP A C 1
ATOM 507 O O . TRP A 1 69 ? -9.504 -2.962 13.894 1.00 84.50 69 TRP A O 1
ATOM 517 N N . PHE A 1 70 ? -8.103 -3.398 15.597 1.00 85.19 70 PHE A N 1
ATOM 518 C CA . PHE A 1 70 ? -6.968 -2.668 15.027 1.00 85.19 70 PHE A CA 1
ATOM 519 C C . PHE A 1 70 ? -6.437 -3.339 13.761 1.00 85.19 70 PHE A C 1
ATOM 521 O O . PHE A 1 70 ? -6.169 -2.659 12.771 1.00 85.19 70 PHE A O 1
ATOM 528 N N . VAL A 1 71 ? -6.342 -4.671 13.761 1.00 87.19 71 VAL A N 1
ATOM 529 C CA . VAL A 1 71 ? -5.897 -5.440 12.589 1.00 87.19 71 VAL A CA 1
ATOM 530 C C . VAL A 1 71 ? -6.878 -5.273 11.429 1.00 87.19 71 VAL A C 1
ATOM 532 O O . VAL A 1 71 ? -6.464 -4.973 10.309 1.00 87.19 71 VAL A O 1
ATOM 535 N N . VAL A 1 72 ? -8.182 -5.396 11.692 1.00 88.44 72 VAL A N 1
ATOM 536 C CA . VAL A 1 72 ? -9.224 -5.214 10.670 1.00 88.44 72 VAL A CA 1
ATOM 537 C C . VAL A 1 72 ? -9.204 -3.786 10.115 1.00 88.44 72 VAL A C 1
ATOM 539 O O . VAL A 1 72 ? -9.232 -3.610 8.895 1.00 88.44 72 VAL A O 1
ATOM 542 N N . ALA A 1 73 ? -9.091 -2.770 10.978 1.00 87.94 73 ALA A N 1
ATOM 543 C CA . ALA A 1 73 ? -8.996 -1.371 10.563 1.00 87.94 73 ALA A CA 1
ATOM 544 C C . ALA A 1 73 ? -7.757 -1.103 9.687 1.00 87.94 73 ALA A C 1
ATOM 546 O O . ALA A 1 73 ? -7.868 -0.430 8.656 1.00 87.94 73 ALA A O 1
ATOM 547 N N . ALA A 1 74 ? -6.598 -1.664 10.046 1.00 88.19 74 ALA A N 1
ATOM 548 C CA . ALA A 1 74 ? -5.366 -1.531 9.270 1.00 88.19 74 ALA A CA 1
ATOM 549 C C . ALA A 1 74 ? -5.484 -2.206 7.894 1.00 88.19 74 ALA A C 1
ATOM 551 O O . ALA A 1 74 ? -5.238 -1.556 6.879 1.00 88.19 74 ALA A O 1
ATOM 552 N N . ILE A 1 75 ? -5.946 -3.462 7.838 1.00 89.50 75 ILE A N 1
ATOM 553 C CA . ILE A 1 75 ? -6.123 -4.205 6.577 1.00 89.50 75 ILE A CA 1
ATOM 554 C C . ILE A 1 75 ? -7.085 -3.467 5.645 1.00 89.50 75 ILE A C 1
ATOM 556 O O . ILE A 1 75 ? -6.769 -3.261 4.473 1.00 89.50 75 ILE A O 1
ATOM 560 N N . CYS A 1 76 ? -8.237 -3.024 6.154 1.00 89.50 76 CYS A N 1
ATOM 561 C CA . CYS A 1 76 ? -9.208 -2.304 5.333 1.00 89.50 76 CYS A CA 1
ATOM 562 C C . CYS A 1 76 ? -8.620 -0.993 4.796 1.00 89.50 76 CYS A C 1
ATOM 564 O O . CYS A 1 76 ? -8.753 -0.701 3.607 1.00 89.50 76 CYS A O 1
ATOM 566 N N . THR A 1 77 ? -7.908 -0.238 5.640 1.00 89.25 77 THR A N 1
ATOM 567 C CA . THR A 1 77 ? -7.220 0.991 5.218 1.00 89.25 77 THR A CA 1
ATOM 568 C C . THR A 1 77 ? -6.183 0.710 4.128 1.00 89.25 77 THR A C 1
ATOM 570 O O . THR A 1 77 ? -6.164 1.405 3.112 1.00 89.25 77 THR A O 1
ATOM 573 N N . TYR A 1 78 ? -5.361 -0.330 4.286 1.00 88.62 78 TYR A N 1
ATOM 574 C CA . TYR A 1 78 ? -4.329 -0.694 3.314 1.00 88.62 78 TYR A CA 1
ATOM 575 C C . TYR A 1 78 ? -4.906 -1.173 1.982 1.00 88.62 78 TYR A C 1
ATOM 577 O O . TYR A 1 78 ? -4.393 -0.788 0.935 1.00 88.62 78 TYR A O 1
ATOM 585 N N . LEU A 1 79 ? -6.005 -1.930 1.985 1.00 87.50 79 LEU A N 1
ATOM 586 C CA . LEU A 1 79 ? -6.680 -2.355 0.753 1.00 87.50 79 LEU A CA 1
ATOM 587 C C . LEU A 1 79 ? -7.236 -1.164 -0.041 1.00 87.50 79 LEU A C 1
ATOM 589 O O . LEU A 1 79 ? -7.100 -1.104 -1.267 1.00 87.50 79 LEU A O 1
ATOM 593 N N . ILE A 1 80 ? -7.833 -0.192 0.651 1.00 87.38 80 ILE A N 1
ATOM 594 C CA . ILE A 1 80 ? -8.345 1.038 0.031 1.00 87.38 80 ILE A CA 1
ATOM 595 C C . ILE A 1 80 ? -7.180 1.873 -0.509 1.00 87.38 80 ILE A C 1
ATOM 597 O O . ILE A 1 80 ? -7.193 2.280 -1.674 1.00 87.38 80 ILE A O 1
ATOM 601 N N . ALA A 1 81 ? -6.148 2.088 0.309 1.00 87.25 81 ALA A N 1
ATOM 602 C CA . ALA A 1 81 ? -4.954 2.826 -0.080 1.00 87.25 81 ALA A CA 1
ATOM 603 C C . ALA A 1 81 ? -4.269 2.196 -1.299 1.00 87.25 81 ALA A C 1
ATOM 605 O O . ALA A 1 81 ? -4.010 2.887 -2.282 1.00 87.25 81 ALA A O 1
ATOM 606 N N . TYR A 1 82 ? -4.065 0.880 -1.302 1.00 83.81 82 TYR A N 1
ATOM 607 C CA . TYR A 1 82 ? -3.509 0.163 -2.445 1.00 83.81 82 TYR A CA 1
ATOM 608 C C . TYR A 1 82 ? -4.325 0.422 -3.719 1.00 83.81 82 TYR A C 1
ATOM 610 O O . TYR A 1 82 ? -3.780 0.719 -4.780 1.00 83.81 82 TYR A O 1
ATOM 618 N N . ARG A 1 83 ? -5.659 0.403 -3.631 1.00 82.12 83 ARG A N 1
ATOM 619 C CA . ARG A 1 83 ? -6.496 0.516 -4.827 1.00 82.12 83 ARG A CA 1
ATOM 620 C C . ARG A 1 83 ? -6.579 1.923 -5.423 1.00 82.12 83 ARG A C 1
ATOM 622 O O . ARG A 1 83 ? -6.717 2.043 -6.650 1.00 82.12 83 ARG A O 1
ATOM 629 N N . PHE A 1 84 ? -6.573 2.958 -4.585 1.00 83.81 84 PHE A N 1
ATOM 630 C CA . PHE A 1 84 ? -6.732 4.351 -5.017 1.00 83.81 84 PHE A CA 1
ATOM 631 C C . PHE A 1 84 ? -5.406 5.106 -5.049 1.00 83.81 84 PHE A C 1
ATOM 633 O O . PHE A 1 84 ? -5.106 5.771 -6.041 1.00 83.81 84 PHE A O 1
ATOM 640 N N . TYR A 1 85 ? -4.614 4.992 -3.986 1.00 81.75 85 TYR A N 1
ATOM 641 C CA . TYR A 1 85 ? -3.384 5.753 -3.811 1.00 81.75 85 TYR A CA 1
ATOM 642 C C . TYR A 1 85 ? -2.219 5.151 -4.599 1.00 81.75 85 TYR A C 1
ATOM 644 O O . TYR A 1 85 ? -1.568 5.884 -5.341 1.00 81.75 85 TYR A O 1
ATOM 652 N N . ALA A 1 86 ? -2.022 3.826 -4.571 1.00 79.81 86 ALA A N 1
ATOM 653 C CA . ALA A 1 86 ? -0.955 3.212 -5.374 1.00 79.81 86 ALA A CA 1
ATOM 654 C C . ALA A 1 86 ? -1.177 3.456 -6.877 1.00 79.81 86 ALA A C 1
ATOM 656 O O . ALA A 1 86 ? -0.269 3.889 -7.580 1.00 79.81 86 ALA A O 1
ATOM 657 N N . LYS A 1 87 ? -2.425 3.326 -7.348 1.00 78.50 87 LYS A N 1
ATOM 658 C CA . LYS A 1 87 ? -2.798 3.620 -8.743 1.00 78.50 87 LYS A CA 1
ATOM 659 C C . LYS A 1 87 ? -2.612 5.095 -9.124 1.00 78.50 87 LYS A C 1
ATOM 661 O O . LYS A 1 87 ? -2.344 5.408 -10.284 1.00 78.50 87 LYS A O 1
ATOM 666 N N . LEU A 1 88 ? -2.780 6.018 -8.173 1.00 82.00 88 LEU A N 1
ATOM 667 C CA . LEU A 1 88 ? -2.494 7.437 -8.386 1.00 82.00 88 LEU A CA 1
ATOM 668 C C . LEU A 1 88 ? -0.990 7.664 -8.570 1.00 82.00 88 LEU A C 1
ATOM 670 O O . LEU A 1 88 ? -0.600 8.363 -9.506 1.00 82.00 88 LEU A O 1
ATOM 674 N N . ILE A 1 89 ? -0.167 7.065 -7.707 1.00 80.56 89 ILE A N 1
ATOM 675 C CA . ILE A 1 89 ? 1.297 7.182 -7.746 1.00 80.56 89 ILE A CA 1
ATOM 676 C C . ILE A 1 89 ? 1.856 6.550 -9.020 1.00 80.56 89 ILE A C 1
ATOM 678 O O . ILE A 1 89 ? 2.648 7.177 -9.718 1.00 80.56 89 ILE A O 1
ATOM 682 N N . GLU A 1 90 ? 1.398 5.352 -9.371 1.00 79.94 90 GLU A N 1
ATOM 683 C CA . GLU A 1 90 ? 1.775 4.657 -10.600 1.00 79.94 90 GLU A CA 1
ATOM 684 C C . GLU A 1 90 ? 1.533 5.537 -11.835 1.00 79.94 90 GLU A C 1
ATOM 686 O O . GLU A 1 90 ? 2.436 5.748 -12.639 1.00 79.94 90 GLU A O 1
ATOM 691 N N . ARG A 1 91 ? 0.339 6.128 -11.955 1.00 75.94 91 ARG A N 1
ATOM 692 C CA . ARG A 1 91 ? -0.043 6.928 -13.131 1.00 75.94 91 ARG A CA 1
ATOM 693 C C . ARG A 1 91 ? 0.597 8.313 -13.172 1.00 75.94 91 ARG A C 1
ATOM 695 O O . ARG A 1 91 ? 0.882 8.829 -14.255 1.00 75.94 91 ARG A O 1
ATOM 702 N N . LYS A 1 92 ? 0.747 8.968 -12.018 1.00 76.31 92 LYS A N 1
ATOM 703 C CA . LYS A 1 92 ? 1.238 10.353 -11.965 1.00 76.31 92 LYS A CA 1
ATOM 704 C C . LYS A 1 92 ? 2.748 10.453 -11.821 1.00 76.31 92 LYS A C 1
ATOM 706 O O . LYS A 1 92 ? 3.308 11.360 -12.426 1.00 76.31 92 LYS A O 1
ATOM 711 N N . LEU A 1 93 ? 3.362 9.579 -11.028 1.00 76.38 93 LEU A N 1
ATOM 712 C CA . LEU A 1 93 ? 4.749 9.725 -10.597 1.00 76.38 93 LEU A CA 1
ATOM 713 C C . LEU A 1 93 ? 5.682 8.746 -11.308 1.00 76.38 93 LEU A C 1
ATOM 715 O O . LEU A 1 93 ? 6.639 9.186 -11.930 1.00 76.38 93 LEU A O 1
ATOM 719 N N . VAL A 1 94 ? 5.388 7.443 -11.250 1.00 74.44 94 VAL A N 1
ATOM 720 C CA . VAL A 1 94 ? 6.327 6.422 -11.748 1.00 74.44 94 VAL A CA 1
ATOM 721 C C . VAL A 1 94 ? 6.207 6.195 -13.250 1.00 74.44 94 VAL A C 1
ATOM 723 O O . VAL A 1 94 ? 7.228 6.112 -13.919 1.00 74.44 94 VAL A O 1
ATOM 726 N N . ARG A 1 95 ? 4.981 6.120 -13.786 1.00 73.38 95 ARG A N 1
ATOM 727 C CA . ARG A 1 95 ? 4.701 5.809 -15.200 1.00 73.38 95 ARG A CA 1
ATOM 728 C C . ARG A 1 95 ? 5.587 4.662 -15.714 1.00 73.38 95 ARG A C 1
ATOM 730 O O . ARG A 1 95 ? 6.409 4.894 -16.604 1.00 73.38 95 ARG A O 1
ATOM 737 N N . PRO A 1 96 ? 5.453 3.458 -15.125 1.00 66.81 96 PRO A N 1
ATOM 738 C CA . PRO A 1 96 ? 6.295 2.329 -15.487 1.00 66.81 96 PRO A CA 1
ATOM 739 C C . PRO A 1 96 ? 6.167 2.048 -16.985 1.00 66.81 96 PRO A C 1
ATOM 741 O O . PRO A 1 96 ? 5.073 2.082 -17.554 1.00 66.81 96 PRO A O 1
ATOM 744 N N . ARG A 1 97 ? 7.319 1.859 -17.622 1.00 65.00 97 ARG A N 1
ATOM 745 C CA . ARG A 1 97 ? 7.458 1.636 -19.054 1.00 65.00 97 ARG A CA 1
ATOM 746 C C . ARG A 1 97 ? 7.989 0.230 -19.270 1.00 65.00 97 ARG A C 1
ATOM 748 O O . ARG A 1 97 ? 9.172 -0.010 -19.063 1.00 65.00 97 ARG A O 1
ATOM 755 N N . ASP A 1 98 ? 7.102 -0.662 -19.694 1.00 64.88 98 ASP A N 1
ATOM 756 C CA . ASP A 1 98 ? 7.425 -2.067 -19.972 1.00 64.88 98 ASP A CA 1
ATOM 757 C C . ASP A 1 98 ? 8.016 -2.275 -21.380 1.00 64.88 98 ASP A C 1
ATOM 759 O O . ASP A 1 98 ? 8.356 -3.389 -21.762 1.00 64.88 98 ASP A O 1
ATOM 763 N N . ASP A 1 99 ? 8.151 -1.203 -22.163 1.00 61.50 99 ASP A N 1
ATOM 764 C CA . ASP A 1 99 ? 8.694 -1.207 -23.524 1.00 61.50 99 ASP A CA 1
ATOM 765 C C . ASP A 1 99 ? 10.220 -1.005 -23.574 1.00 61.50 99 ASP A C 1
ATOM 767 O O . ASP A 1 99 ? 10.792 -0.825 -24.650 1.00 61.50 99 ASP A O 1
ATOM 771 N N . ARG A 1 100 ? 10.892 -0.990 -22.417 1.00 62.12 100 ARG A N 1
ATOM 772 C CA . ARG A 1 100 ? 12.329 -0.724 -22.301 1.00 62.12 100 ARG A CA 1
ATOM 773 C C . ARG A 1 100 ? 13.036 -1.814 -21.509 1.00 62.12 100 ARG A C 1
ATOM 775 O O . ARG A 1 100 ? 12.537 -2.264 -20.483 1.00 62.12 100 ARG A O 1
ATOM 782 N N . ALA A 1 101 ? 14.226 -2.181 -21.983 1.00 58.84 101 ALA A N 1
ATOM 783 C CA . ALA A 1 101 ? 15.124 -3.078 -21.268 1.00 58.84 101 ALA A CA 1
ATOM 784 C C . ALA A 1 101 ? 15.571 -2.446 -19.942 1.00 58.84 101 ALA A C 1
ATOM 786 O O . ALA A 1 101 ? 15.816 -1.236 -19.860 1.00 58.84 101 ALA A O 1
ATOM 787 N N . THR A 1 102 ? 15.673 -3.273 -18.905 1.00 67.62 102 THR A N 1
ATOM 788 C CA . THR A 1 102 ? 16.163 -2.838 -17.590 1.00 67.62 102 THR A CA 1
ATOM 789 C C . THR A 1 102 ? 17.686 -2.620 -17.618 1.00 67.62 102 THR A C 1
ATOM 791 O O . THR A 1 102 ? 18.370 -3.204 -18.459 1.00 67.62 102 THR A O 1
ATOM 794 N N . PRO A 1 103 ? 18.261 -1.822 -16.694 1.00 62.62 103 PRO A N 1
ATOM 795 C CA . PRO A 1 103 ? 19.713 -1.651 -16.546 1.00 62.62 103 PRO A CA 1
ATOM 796 C C . PRO A 1 103 ? 20.527 -2.937 -16.630 1.00 62.62 103 PRO A C 1
ATOM 798 O O . PRO A 1 103 ? 21.563 -2.985 -17.285 1.00 62.62 103 PRO A O 1
ATOM 801 N N . ALA A 1 104 ? 20.024 -3.978 -15.967 1.00 61.78 104 ALA A N 1
ATOM 802 C CA . ALA A 1 104 ? 20.677 -5.271 -15.882 1.00 61.78 104 ALA A CA 1
ATOM 803 C C . ALA A 1 104 ? 20.717 -6.000 -17.232 1.00 61.78 104 ALA A C 1
ATOM 805 O O . ALA A 1 104 ? 21.624 -6.789 -17.455 1.00 61.78 104 ALA A O 1
ATOM 806 N N . GLU A 1 105 ? 19.761 -5.731 -18.123 1.00 64.31 105 GLU A N 1
ATOM 807 C CA . GLU A 1 105 ? 19.688 -6.319 -19.466 1.00 64.31 105 GLU A CA 1
ATOM 808 C C . GLU A 1 105 ? 20.469 -5.490 -20.499 1.00 64.31 105 GLU A C 1
ATOM 810 O O . GLU A 1 105 ? 21.017 -6.048 -21.443 1.00 64.31 105 GLU A O 1
ATOM 815 N N . ALA A 1 106 ? 20.532 -4.163 -20.335 1.00 64.56 106 ALA A N 1
ATOM 816 C CA . ALA A 1 106 ? 21.166 -3.261 -21.301 1.00 64.56 106 ALA A CA 1
ATOM 817 C C . ALA A 1 106 ? 22.692 -3.131 -21.136 1.00 64.56 106 ALA A C 1
ATOM 819 O O . ALA A 1 106 ? 23.395 -2.898 -22.117 1.00 64.56 106 ALA A O 1
ATOM 820 N N . LEU A 1 107 ? 23.202 -3.246 -19.906 1.00 63.34 107 LEU A N 1
ATOM 821 C CA . LEU A 1 107 ? 24.605 -2.990 -19.558 1.00 63.34 107 LEU A CA 1
ATOM 822 C C . LEU A 1 107 ? 25.304 -4.235 -18.994 1.00 63.34 107 LEU A C 1
ATOM 824 O O . LEU A 1 107 ? 26.222 -4.079 -18.195 1.00 63.34 107 LEU A O 1
ATOM 828 N N . ASP A 1 108 ? 24.871 -5.442 -19.390 1.00 69.38 108 ASP A N 1
ATOM 829 C CA . ASP A 1 108 ? 25.391 -6.732 -18.903 1.00 69.38 108 ASP A CA 1
ATOM 830 C C . ASP A 1 108 ? 26.925 -6.803 -19.014 1.00 69.38 108 ASP A C 1
ATOM 832 O O . ASP A 1 108 ? 27.500 -7.079 -20.070 1.00 69.38 108 ASP A O 1
ATOM 836 N N . ASN A 1 109 ? 27.596 -6.475 -17.909 1.00 65.56 109 ASN A N 1
ATOM 837 C CA . ASN A 1 109 ? 29.044 -6.297 -17.837 1.00 65.56 109 ASN A CA 1
ATOM 838 C C . ASN A 1 109 ? 29.704 -7.315 -16.897 1.00 65.56 109 ASN A C 1
ATOM 840 O O . ASN A 1 109 ? 30.909 -7.232 -16.646 1.00 65.56 109 ASN A O 1
ATOM 844 N N . GLY A 1 110 ? 28.927 -8.262 -16.355 1.00 64.44 110 GLY A N 1
ATOM 845 C CA . GLY A 1 110 ? 29.422 -9.333 -15.489 1.00 64.44 110 GLY A CA 1
ATOM 846 C C . GLY A 1 110 ? 29.980 -8.873 -14.136 1.00 64.44 110 GLY A C 1
ATOM 847 O O . GLY A 1 110 ? 30.559 -9.691 -13.420 1.00 64.44 110 GLY A O 1
ATOM 848 N N . LYS A 1 111 ? 29.847 -7.586 -13.781 1.00 68.06 111 LYS A N 1
ATOM 849 C CA . LYS A 1 111 ? 30.446 -7.002 -12.570 1.00 68.06 111 LYS A CA 1
ATOM 850 C C . LYS A 1 111 ? 29.472 -6.121 -11.788 1.00 68.06 111 LYS A C 1
ATOM 852 O O . LYS A 1 111 ? 29.216 -6.412 -10.625 1.00 68.06 111 LYS A O 1
ATOM 857 N N . ASP A 1 112 ? 28.926 -5.091 -12.433 1.00 64.31 112 ASP A N 1
ATOM 858 C CA . ASP A 1 112 ? 28.003 -4.118 -11.826 1.00 64.31 112 ASP A CA 1
ATOM 859 C C . ASP A 1 112 ? 26.548 -4.353 -12.268 1.00 64.31 112 ASP A C 1
ATOM 861 O O . ASP A 1 112 ? 25.612 -4.070 -11.522 1.00 64.31 112 ASP A O 1
ATOM 865 N N . PHE A 1 113 ? 26.355 -4.924 -13.459 1.00 62.38 113 PHE A N 1
ATOM 866 C CA . PHE A 1 113 ? 25.056 -5.246 -14.039 1.00 62.38 113 PHE A CA 1
ATOM 867 C C . PHE A 1 113 ? 25.077 -6.699 -14.499 1.00 62.38 113 PHE A C 1
ATOM 869 O O . PHE A 1 113 ? 25.791 -7.051 -15.436 1.00 62.38 113 PHE A O 1
ATOM 876 N N . ILE A 1 114 ? 24.319 -7.541 -13.797 1.00 69.25 114 ILE A N 1
ATOM 877 C CA . ILE A 1 114 ? 24.120 -8.949 -14.143 1.00 69.25 114 ILE A CA 1
ATOM 878 C C . ILE A 1 114 ? 22.611 -9.209 -14.158 1.00 69.25 114 ILE A C 1
ATOM 880 O O . ILE A 1 114 ? 21.951 -8.955 -13.136 1.00 69.25 114 ILE A O 1
ATOM 884 N N . PRO A 1 115 ? 22.052 -9.734 -15.264 1.00 69.25 115 PRO A N 1
ATOM 885 C CA . PRO A 1 115 ? 20.660 -10.153 -15.325 1.00 69.25 115 PRO A CA 1
ATOM 886 C C . PRO A 1 115 ? 20.345 -11.127 -14.184 1.00 69.25 115 PRO A C 1
ATOM 888 O O . PRO A 1 115 ? 20.845 -12.249 -14.129 1.00 69.25 115 PRO A O 1
ATOM 891 N N . THR A 1 116 ? 19.528 -10.676 -13.234 1.00 70.62 116 THR A N 1
ATOM 892 C CA . THR A 1 116 ? 19.121 -11.460 -12.064 1.00 70.62 116 THR A CA 1
ATOM 893 C C . THR A 1 116 ? 17.634 -11.767 -12.159 1.00 70.62 116 THR A C 1
ATOM 895 O O . THR A 1 116 ? 16.844 -10.932 -12.600 1.00 70.62 116 THR A O 1
ATOM 898 N N . ASP A 1 117 ? 17.230 -12.959 -11.717 1.00 75.00 117 ASP A N 1
ATOM 899 C CA . ASP A 1 117 ? 15.819 -13.341 -11.676 1.00 75.00 117 ASP A CA 1
ATOM 900 C C . ASP A 1 117 ? 15.006 -12.332 -10.835 1.00 75.00 117 ASP A C 1
ATOM 902 O O . ASP A 1 117 ? 15.344 -12.036 -9.680 1.00 75.00 117 ASP A O 1
ATOM 906 N N . ARG A 1 118 ? 13.900 -11.823 -11.403 1.00 71.06 118 ARG A N 1
ATOM 907 C CA . ARG A 1 118 ? 13.006 -10.847 -10.749 1.00 71.06 118 ARG A CA 1
ATOM 908 C C . ARG A 1 118 ? 12.539 -11.302 -9.365 1.00 71.06 118 ARG A C 1
ATOM 910 O O . ARG A 1 118 ? 12.324 -10.457 -8.498 1.00 71.06 118 ARG A O 1
ATOM 917 N N . ARG A 1 119 ? 12.389 -12.608 -9.127 1.00 76.62 119 ARG A N 1
ATOM 918 C CA . ARG A 1 119 ? 11.961 -13.175 -7.835 1.00 76.62 119 ARG A CA 1
ATOM 919 C C . ARG A 1 119 ? 13.017 -12.972 -6.755 1.00 76.62 119 ARG A C 1
ATOM 921 O O . ARG A 1 119 ? 12.671 -12.672 -5.615 1.00 76.62 119 ARG A O 1
ATOM 928 N N . VAL A 1 120 ? 14.292 -13.111 -7.111 1.00 82.12 120 VAL A N 1
ATOM 929 C CA . VAL A 1 120 ? 15.416 -12.943 -6.181 1.00 82.12 120 VAL A CA 1
ATOM 930 C C . VAL A 1 120 ? 15.603 -11.469 -5.839 1.00 82.12 120 VAL A C 1
ATOM 932 O O . VAL A 1 120 ? 15.772 -11.136 -4.664 1.00 82.12 120 VAL A O 1
ATOM 935 N N . LEU A 1 121 ? 15.504 -10.590 -6.842 1.00 78.75 121 LEU A N 1
ATOM 936 C CA . LEU A 1 121 ? 15.557 -9.140 -6.650 1.00 78.75 121 LEU A CA 1
ATOM 937 C C . LEU A 1 121 ? 14.402 -8.659 -5.760 1.00 78.75 121 LEU A C 1
ATOM 939 O O . LEU A 1 121 ? 14.626 -7.962 -4.770 1.00 78.75 121 LEU A O 1
ATOM 943 N N . PHE A 1 122 ? 13.176 -9.101 -6.057 1.00 80.50 122 PHE A N 1
ATOM 944 C CA . PHE A 1 122 ? 12.008 -8.813 -5.227 1.00 80.50 122 PHE A CA 1
ATOM 945 C C . PHE A 1 122 ? 12.187 -9.330 -3.798 1.00 80.50 122 PHE A C 1
ATOM 947 O O . PHE A 1 122 ? 11.903 -8.600 -2.856 1.00 80.50 122 PHE 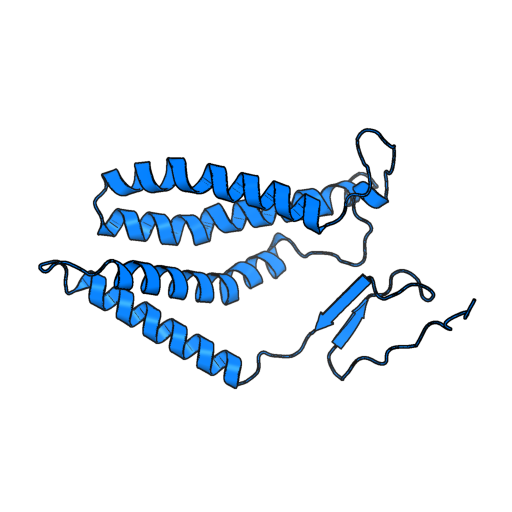A O 1
ATOM 954 N N . GLY A 1 123 ? 12.696 -10.553 -3.623 1.00 84.19 123 GLY A N 1
ATOM 955 C CA . GLY A 1 123 ? 12.942 -11.137 -2.304 1.00 84.19 123 GLY A CA 1
ATOM 956 C C . GLY A 1 123 ? 13.925 -10.323 -1.458 1.00 84.19 123 GLY A C 1
ATOM 957 O O . GLY A 1 123 ? 13.648 -10.074 -0.287 1.00 84.19 123 GLY A O 1
ATOM 958 N N . HIS A 1 124 ? 15.028 -9.851 -2.046 1.00 83.25 124 HIS A N 1
ATOM 959 C CA . HIS A 1 124 ? 15.999 -9.004 -1.341 1.00 83.25 124 HIS A CA 1
ATOM 960 C C . HIS A 1 124 ? 15.409 -7.645 -0.960 1.00 83.25 124 HIS A C 1
ATOM 962 O O . HIS A 1 124 ? 15.546 -7.221 0.188 1.00 83.25 124 HIS A O 1
ATOM 968 N N . HIS A 1 125 ? 14.709 -6.987 -1.887 1.00 82.56 125 HIS A N 1
ATOM 969 C CA . HIS A 1 125 ? 14.035 -5.722 -1.590 1.00 82.56 125 HIS A CA 1
ATOM 970 C C . HIS A 1 125 ? 12.951 -5.895 -0.521 1.00 82.56 125 HIS A C 1
ATOM 972 O O . HIS A 1 125 ? 12.902 -5.127 0.437 1.00 82.56 125 HIS A O 1
ATOM 978 N N . PHE A 1 126 ? 12.126 -6.936 -0.636 1.00 83.44 126 PHE A N 1
ATOM 979 C CA . PHE A 1 126 ? 11.090 -7.254 0.340 1.00 83.44 126 PHE A CA 1
ATOM 980 C C . PHE A 1 126 ? 11.683 -7.512 1.729 1.00 83.44 126 PHE A C 1
ATOM 982 O O . PHE A 1 126 ? 11.191 -6.961 2.711 1.00 83.44 126 PHE A O 1
ATOM 989 N N . ALA A 1 127 ? 12.763 -8.295 1.816 1.00 85.88 127 ALA A N 1
ATOM 990 C CA . ALA A 1 127 ? 13.447 -8.568 3.077 1.00 85.88 127 ALA A CA 1
ATOM 991 C C . ALA A 1 127 ? 14.022 -7.291 3.714 1.00 85.88 127 ALA A C 1
ATOM 993 O O . ALA A 1 127 ? 13.875 -7.091 4.921 1.00 85.88 127 ALA A O 1
ATOM 994 N N . ALA A 1 128 ? 14.622 -6.403 2.913 1.00 83.38 128 ALA A N 1
ATOM 995 C CA . ALA A 1 128 ? 15.158 -5.130 3.394 1.00 83.38 128 ALA A CA 1
ATOM 996 C C . ALA A 1 128 ? 14.060 -4.215 3.970 1.00 83.38 128 ALA A C 1
ATOM 998 O O . ALA A 1 128 ? 14.223 -3.648 5.053 1.00 83.38 128 ALA A O 1
ATOM 999 N N . ILE A 1 129 ? 12.917 -4.123 3.285 1.00 79.12 129 ILE A N 1
ATOM 1000 C CA . ILE A 1 129 ? 11.762 -3.315 3.704 1.00 79.12 129 ILE A CA 1
ATOM 1001 C C . ILE A 1 129 ? 11.116 -3.893 4.968 1.00 79.12 129 ILE A C 1
ATOM 1003 O O . ILE A 1 129 ? 10.897 -3.179 5.953 1.00 79.12 129 ILE A O 1
ATOM 1007 N N . ALA A 1 130 ? 10.845 -5.201 4.960 1.00 82.12 130 ALA A N 1
ATOM 1008 C CA . ALA A 1 130 ? 10.203 -5.900 6.0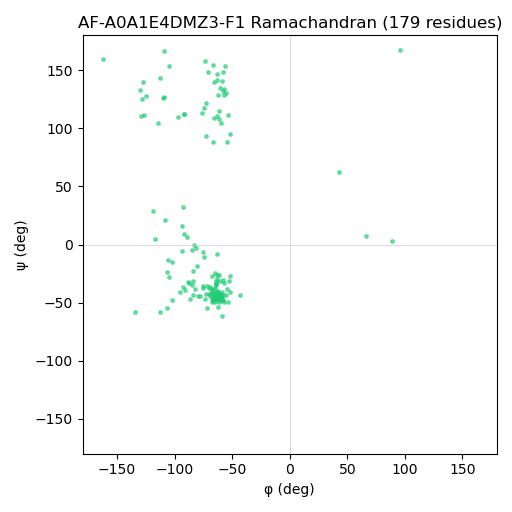67 1.00 82.12 130 ALA A CA 1
ATOM 1009 C C . ALA A 1 130 ? 11.052 -5.876 7.348 1.00 82.12 130 ALA A C 1
ATOM 1011 O O . ALA A 1 130 ? 10.493 -5.890 8.441 1.00 82.12 130 ALA A O 1
ATOM 1012 N N . GLY A 1 131 ? 12.382 -5.825 7.229 1.00 71.88 131 GLY A N 1
ATOM 1013 C CA . GLY A 1 131 ? 13.288 -5.723 8.372 1.00 71.88 131 GLY A CA 1
ATOM 1014 C C . GLY A 1 131 ? 13.385 -4.311 8.958 1.00 71.88 131 GLY A C 1
ATOM 1015 O O . GLY A 1 131 ? 13.341 -4.151 10.177 1.00 71.88 131 GLY A O 1
ATOM 1016 N N . ALA A 1 132 ? 13.507 -3.278 8.116 1.00 70.81 132 ALA A N 1
ATOM 1017 C CA . ALA A 1 132 ? 13.775 -1.911 8.576 1.00 70.81 132 ALA A CA 1
ATOM 1018 C C . ALA A 1 132 ? 12.515 -1.154 9.045 1.00 70.81 132 ALA A C 1
ATOM 1020 O O . ALA A 1 132 ? 12.565 -0.414 10.032 1.00 70.81 132 ALA A O 1
ATOM 1021 N N . GLY A 1 133 ? 11.377 -1.343 8.369 1.00 67.06 133 GLY A N 1
ATOM 1022 C CA . GLY A 1 133 ? 10.131 -0.610 8.640 1.00 67.06 133 GLY A CA 1
ATOM 1023 C C . GLY A 1 133 ? 9.527 -0.810 10.044 1.00 67.06 133 GLY A C 1
ATOM 1024 O O . GLY A 1 133 ? 9.133 0.177 10.674 1.00 67.06 133 GLY A O 1
ATOM 1025 N N . PRO A 1 134 ? 9.465 -2.041 10.589 1.00 66.88 134 PRO A N 1
ATOM 1026 C CA . PRO A 1 134 ? 8.809 -2.311 11.874 1.00 66.88 134 PRO A CA 1
ATOM 1027 C C . PRO A 1 134 ? 9.574 -1.845 13.120 1.00 66.88 134 PRO A C 1
ATOM 1029 O O . PRO A 1 134 ? 9.013 -1.884 14.213 1.00 66.88 134 PRO A O 1
ATOM 1032 N N . LEU A 1 135 ? 10.840 -1.432 12.997 1.00 68.38 135 LEU A N 1
ATOM 1033 C CA . LEU A 1 135 ? 11.694 -1.155 14.158 1.00 68.38 135 LEU A CA 1
ATOM 1034 C C . LEU A 1 135 ? 11.556 0.275 14.688 1.00 68.38 135 LEU A C 1
ATOM 1036 O O . LEU A 1 135 ? 11.416 0.474 15.891 1.00 68.38 135 LEU A O 1
ATOM 1040 N N . VAL A 1 136 ? 11.587 1.281 13.813 1.00 73.19 136 VAL A N 1
ATOM 1041 C CA . VAL A 1 136 ? 11.665 2.688 14.252 1.00 73.19 136 VAL A CA 1
ATOM 1042 C C . VAL A 1 136 ? 10.282 3.342 14.330 1.00 73.19 136 VAL A C 1
ATOM 1044 O O . VAL A 1 136 ? 9.983 4.057 15.286 1.00 73.19 136 VAL A O 1
ATOM 1047 N N . GLY A 1 137 ? 9.408 3.070 13.357 1.00 75.12 137 GLY A N 1
ATOM 1048 C CA . GLY A 1 137 ? 8.086 3.699 13.257 1.00 75.12 137 GLY A CA 1
ATOM 1049 C C . GLY A 1 137 ? 7.166 3.404 14.451 1.00 75.12 137 GLY A C 1
ATOM 1050 O O . GLY A 1 137 ? 6.692 4.348 15.087 1.00 75.12 137 GLY A O 1
ATOM 1051 N N . PRO A 1 138 ? 6.935 2.125 14.807 1.00 75.75 138 PRO A N 1
ATOM 1052 C CA . PRO A 1 138 ? 6.075 1.767 15.934 1.00 75.75 138 PRO A CA 1
ATOM 1053 C C . PRO A 1 138 ? 6.601 2.252 17.287 1.00 75.75 138 PRO A C 1
ATOM 1055 O O . PRO A 1 138 ? 5.809 2.655 18.135 1.00 75.75 138 PRO A O 1
ATOM 1058 N N . VAL A 1 139 ? 7.923 2.268 17.479 1.00 79.44 139 VAL A N 1
ATOM 1059 C CA . VAL A 1 139 ? 8.550 2.727 18.729 1.00 79.44 139 VAL A CA 1
ATOM 1060 C C . VAL A 1 139 ? 8.317 4.221 18.948 1.00 79.44 139 VAL A C 1
ATOM 1062 O O . VAL A 1 139 ? 7.956 4.621 20.053 1.00 79.44 139 VAL A O 1
ATOM 1065 N N . LEU A 1 140 ? 8.460 5.044 17.905 1.00 76.88 140 LEU A N 1
ATOM 1066 C CA . LEU A 1 140 ? 8.161 6.479 17.986 1.00 76.88 140 LEU A CA 1
ATOM 1067 C C . LEU A 1 140 ? 6.655 6.742 18.144 1.00 76.88 140 LEU A C 1
ATOM 1069 O O . LEU A 1 140 ? 6.253 7.633 18.888 1.00 76.88 140 LEU A O 1
ATOM 1073 N N . ALA A 1 141 ? 5.812 5.940 17.491 1.00 80.12 141 ALA A N 1
ATOM 1074 C CA . ALA A 1 141 ? 4.359 6.076 17.554 1.00 80.12 141 ALA A CA 1
ATOM 1075 C C . ALA A 1 141 ? 3.777 5.687 18.925 1.00 80.12 141 ALA A C 1
ATOM 1077 O O . ALA A 1 141 ? 2.857 6.341 19.419 1.00 80.12 141 ALA A O 1
ATOM 1078 N N . ALA A 1 142 ? 4.332 4.652 19.564 1.00 78.19 142 ALA A N 1
ATOM 1079 C CA . ALA A 1 142 ? 3.883 4.159 20.865 1.00 78.19 142 ALA A CA 1
ATOM 1080 C C . ALA A 1 142 ? 4.012 5.212 21.978 1.00 78.19 142 ALA A C 1
ATOM 1082 O O . ALA A 1 142 ? 3.231 5.198 22.929 1.00 78.19 142 ALA A O 1
ATOM 1083 N N . GLN A 1 143 ? 4.942 6.163 21.834 1.00 83.88 143 GLN A N 1
ATOM 1084 C CA . GLN A 1 143 ? 5.154 7.247 22.798 1.00 83.88 143 GLN A CA 1
ATOM 1085 C C . GLN A 1 143 ? 3.954 8.201 22.897 1.00 83.88 143 GLN A C 1
ATOM 1087 O O . GLN A 1 143 ? 3.752 8.820 23.937 1.00 83.88 143 GLN A O 1
ATOM 1092 N N . MET A 1 144 ? 3.130 8.301 21.847 1.00 80.12 144 MET A N 1
ATOM 1093 C CA . MET A 1 144 ? 1.946 9.171 21.828 1.00 80.12 144 MET A CA 1
ATOM 1094 C C . MET A 1 144 ? 0.704 8.504 22.448 1.00 80.12 144 MET A C 1
ATOM 1096 O O . MET A 1 144 ? -0.334 9.149 22.591 1.00 80.12 144 MET A O 1
ATOM 1100 N N . GLY A 1 145 ? 0.790 7.224 22.825 1.00 79.88 145 GLY A N 1
ATOM 1101 C CA . GLY A 1 145 ? -0.337 6.403 23.272 1.00 79.88 145 GLY A CA 1
ATOM 1102 C C . GLY A 1 145 ? -0.934 5.547 22.150 1.00 79.88 145 GLY A C 1
ATOM 1103 O O . GLY A 1 145 ? -0.638 5.729 20.970 1.00 79.88 145 GLY A O 1
ATOM 1104 N N . TYR A 1 146 ? -1.792 4.586 22.513 1.00 77.94 146 TYR A N 1
ATOM 1105 C CA . TYR A 1 146 ? -2.217 3.524 21.590 1.00 77.94 146 TYR A CA 1
ATOM 1106 C C . TYR A 1 146 ? -3.001 4.042 20.374 1.00 77.94 146 TYR A C 1
ATOM 1108 O O . TYR A 1 146 ? -2.722 3.650 19.248 1.00 77.94 146 TYR A O 1
ATOM 1116 N N . LEU A 1 147 ? -3.963 4.948 20.566 1.00 81.69 147 LEU A N 1
ATOM 1117 C CA . LEU A 1 147 ? -4.806 5.431 19.473 1.00 81.69 147 LEU A CA 1
ATOM 1118 C C . LEU A 1 147 ? -4.066 6.358 18.490 1.00 81.69 147 LEU A C 1
ATOM 1120 O O . LEU A 1 147 ? -4.076 6.061 17.293 1.00 81.69 147 LEU A O 1
ATOM 1124 N N . PRO A 1 148 ? -3.421 7.457 18.934 1.00 82.50 148 PRO A N 1
ATOM 1125 C CA . PRO A 1 148 ? -2.645 8.303 18.028 1.00 82.50 148 PRO A CA 1
ATOM 1126 C C . PRO A 1 148 ? -1.454 7.547 17.427 1.00 82.50 148 PRO A C 1
ATOM 1128 O O . PRO A 1 148 ? -1.154 7.748 16.252 1.00 82.50 148 PRO A O 1
A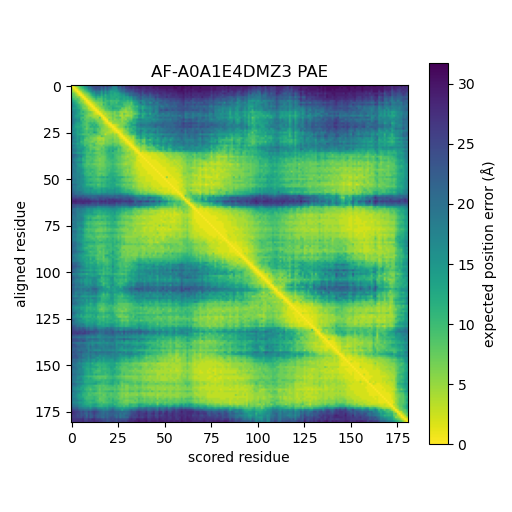TOM 1131 N N . GLY A 1 149 ? -0.843 6.620 18.172 1.00 85.25 149 GLY A N 1
ATOM 1132 C CA . GLY A 1 149 ? 0.215 5.759 17.657 1.00 85.25 149 GLY A CA 1
ATOM 1133 C C . GLY A 1 149 ? -0.258 4.862 16.511 1.00 85.25 149 GLY A C 1
ATOM 1134 O O . GLY A 1 149 ? 0.397 4.783 15.477 1.00 85.25 149 GLY A O 1
ATOM 1135 N N . ILE A 1 150 ? -1.433 4.241 16.631 1.00 85.25 150 ILE A N 1
ATOM 1136 C CA . ILE A 1 150 ? -1.985 3.381 15.572 1.00 85.25 150 ILE A CA 1
ATOM 1137 C C . ILE A 1 150 ? -2.380 4.187 14.336 1.00 85.25 150 ILE A C 1
ATOM 1139 O O . ILE A 1 150 ? -2.085 3.765 13.218 1.00 85.25 150 ILE A O 1
ATOM 1143 N N . ILE A 1 151 ? -2.995 5.360 14.515 1.00 85.56 151 ILE A N 1
ATOM 1144 C CA . ILE A 1 151 ? -3.293 6.260 13.393 1.00 85.56 151 ILE A CA 1
ATOM 1145 C C . ILE A 1 151 ? -1.994 6.634 12.675 1.00 85.56 151 ILE A C 1
ATOM 1147 O O . ILE A 1 151 ? -1.924 6.528 11.452 1.00 85.56 151 ILE A O 1
ATOM 1151 N N . TRP A 1 152 ? -0.953 7.003 13.425 1.00 85.69 152 TRP A N 1
ATOM 1152 C CA . TRP A 1 152 ? 0.350 7.343 12.862 1.00 85.69 152 TRP A CA 1
ATOM 1153 C C . TRP A 1 152 ? 0.984 6.177 12.098 1.00 85.69 152 TRP A C 1
ATOM 1155 O O . TRP A 1 152 ? 1.447 6.370 10.978 1.00 85.69 152 TRP A O 1
ATOM 1165 N N . ILE A 1 153 ? 0.965 4.963 12.656 1.00 86.38 153 ILE A N 1
ATOM 1166 C CA . ILE A 1 153 ? 1.511 3.768 11.994 1.00 86.38 153 ILE A CA 1
ATOM 1167 C C . ILE A 1 153 ? 0.763 3.492 10.685 1.00 86.38 153 ILE A C 1
ATOM 1169 O O . ILE A 1 153 ? 1.388 3.318 9.640 1.00 86.38 153 ILE A O 1
ATOM 1173 N N . VAL A 1 154 ? -0.572 3.479 10.708 1.00 88.25 154 VAL A N 1
ATOM 1174 C CA . VAL A 1 154 ? -1.373 3.155 9.518 1.00 88.25 154 VAL A CA 1
ATOM 1175 C C . VAL A 1 154 ? -1.209 4.227 8.440 1.00 88.25 154 VAL A C 1
ATOM 1177 O O . VAL A 1 154 ? -0.940 3.902 7.283 1.00 88.25 154 VAL A O 1
ATOM 1180 N N . VAL A 1 155 ? -1.326 5.503 8.808 1.00 86.62 155 VAL A N 1
ATOM 1181 C CA . VAL A 1 155 ? -1.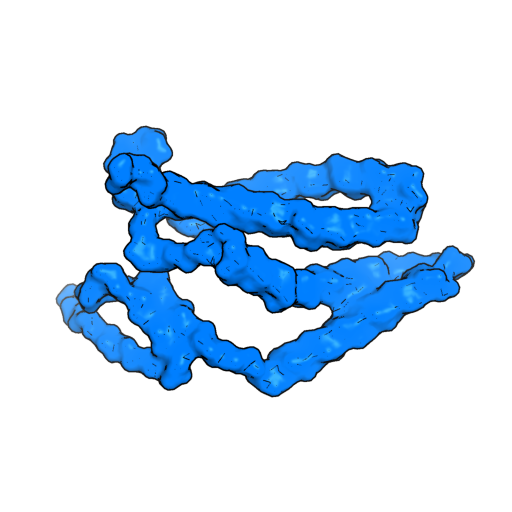229 6.619 7.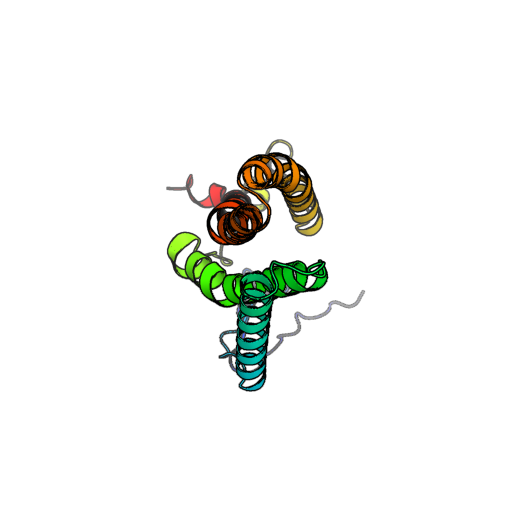857 1.00 86.62 155 VAL A CA 1
ATOM 1182 C C . VAL A 1 155 ? 0.200 6.789 7.340 1.00 86.62 155 VAL A C 1
ATOM 1184 O O . VAL A 1 155 ? 0.393 6.964 6.138 1.00 86.62 155 VAL A O 1
ATOM 1187 N N . GLY A 1 156 ? 1.203 6.693 8.214 1.00 86.44 156 GLY A N 1
ATOM 1188 C CA . GLY A 1 156 ? 2.615 6.818 7.852 1.00 86.44 156 GLY A CA 1
ATOM 1189 C C . GLY A 1 156 ? 3.071 5.731 6.880 1.00 86.44 156 GLY A C 1
ATOM 1190 O O . GLY A 1 156 ? 3.756 6.031 5.902 1.00 86.44 156 GLY A O 1
ATOM 1191 N N . VAL A 1 157 ? 2.624 4.486 7.077 1.00 87.69 157 VAL A N 1
ATOM 1192 C CA . VAL A 1 157 ? 2.891 3.396 6.125 1.00 87.69 157 VAL A CA 1
ATOM 1193 C C . VAL A 1 157 ? 2.256 3.685 4.766 1.00 87.69 157 VAL A C 1
ATOM 1195 O O . VAL A 1 157 ? 2.913 3.498 3.749 1.00 87.69 157 VAL A O 1
ATOM 1198 N N . VAL A 1 158 ? 1.015 4.177 4.721 1.00 87.56 158 VAL A N 1
ATOM 1199 C CA . VAL A 1 158 ? 0.332 4.461 3.448 1.00 87.56 158 VAL A CA 1
ATOM 1200 C C . VAL A 1 158 ? 0.990 5.609 2.684 1.00 87.56 158 VAL A C 1
ATOM 1202 O O . VAL A 1 158 ? 1.191 5.489 1.478 1.00 87.56 158 VAL A O 1
ATOM 1205 N N . LEU A 1 159 ? 1.285 6.721 3.361 1.00 85.38 159 LEU A N 1
ATOM 1206 C CA . LEU A 1 159 ? 1.716 7.958 2.704 1.00 85.38 159 LEU A CA 1
ATOM 1207 C C . LEU A 1 159 ? 3.224 8.041 2.468 1.00 85.38 159 LEU A C 1
ATOM 1209 O O . LEU A 1 159 ? 3.637 8.653 1.488 1.00 85.38 159 LEU A O 1
ATOM 1213 N N . ALA A 1 160 ? 4.037 7.465 3.355 1.00 85.62 160 ALA A N 1
ATOM 1214 C CA . ALA A 1 160 ? 5.493 7.556 3.277 1.00 85.62 160 ALA A CA 1
ATOM 1215 C C . ALA A 1 160 ? 6.129 6.198 2.976 1.00 85.62 160 ALA A C 1
ATOM 1217 O O . ALA A 1 160 ? 6.793 6.072 1.953 1.00 85.62 160 ALA A O 1
ATOM 1218 N N . GLY A 1 161 ? 5.889 5.184 3.814 1.00 85.06 161 GLY A N 1
ATOM 1219 C CA . GLY A 1 161 ? 6.568 3.884 3.703 1.00 85.06 161 GLY A CA 1
ATOM 1220 C C . GLY A 1 161 ? 6.329 3.203 2.355 1.00 85.06 161 GLY A C 1
ATOM 1221 O O . GLY A 1 161 ? 7.246 3.059 1.554 1.00 85.06 161 GLY A O 1
ATOM 1222 N N . ALA A 1 162 ? 5.069 2.898 2.043 1.00 85.44 162 ALA A N 1
ATOM 1223 C CA . ALA A 1 162 ? 4.694 2.222 0.803 1.00 85.44 162 ALA A CA 1
ATOM 1224 C C . ALA A 1 162 ? 5.092 3.016 -0.454 1.00 85.44 162 ALA A C 1
ATOM 1226 O O . ALA A 1 162 ? 5.388 2.427 -1.492 1.00 85.44 162 ALA A O 1
ATOM 1227 N N . VAL A 1 163 ? 5.106 4.350 -0.373 1.00 85.19 163 VAL A N 1
ATOM 1228 C CA . VAL A 1 163 ? 5.517 5.215 -1.487 1.00 85.19 163 VAL A CA 1
ATOM 1229 C C . VAL A 1 163 ? 7.023 5.161 -1.683 1.00 85.19 163 VAL A C 1
ATOM 1231 O O . VAL A 1 163 ? 7.472 4.980 -2.810 1.00 85.19 163 VAL A O 1
ATOM 1234 N N . GLN A 1 164 ? 7.795 5.287 -0.605 1.00 86.62 164 GLN A N 1
ATOM 1235 C CA . GLN A 1 164 ? 9.248 5.167 -0.633 1.00 86.62 164 GLN A CA 1
ATOM 1236 C C . GLN A 1 164 ? 9.661 3.806 -1.195 1.00 86.62 164 GLN A C 1
ATOM 1238 O O . GLN A 1 164 ? 10.466 3.756 -2.120 1.00 86.62 164 GLN A O 1
ATOM 1243 N N . ASP A 1 165 ? 9.077 2.723 -0.690 1.00 85.06 165 ASP A N 1
ATOM 1244 C CA . ASP A 1 165 ? 9.387 1.358 -1.118 1.00 85.06 165 ASP A CA 1
ATOM 1245 C C . ASP A 1 165 ? 9.085 1.149 -2.606 1.00 85.06 165 ASP A C 1
ATOM 1247 O O . ASP A 1 165 ? 9.904 0.608 -3.353 1.00 85.06 165 ASP A O 1
ATOM 1251 N N . TYR A 1 166 ? 7.925 1.639 -3.057 1.00 83.75 166 TYR A N 1
ATOM 1252 C CA . TYR A 1 166 ? 7.536 1.580 -4.462 1.00 83.75 166 TYR A CA 1
ATOM 1253 C C . TYR A 1 166 ? 8.474 2.399 -5.353 1.00 83.75 166 TYR A C 1
ATOM 1255 O O . TYR A 1 166 ? 8.857 1.940 -6.428 1.00 83.75 166 TYR A O 1
ATOM 1263 N N . LEU A 1 167 ? 8.877 3.592 -4.907 1.00 83.81 167 LEU A N 1
ATOM 1264 C CA . LEU A 1 167 ? 9.810 4.441 -5.642 1.00 83.81 167 LEU A CA 1
ATOM 1265 C C . LEU A 1 167 ? 11.200 3.821 -5.725 1.00 83.81 167 LEU A C 1
ATOM 1267 O O . LEU A 1 167 ? 11.769 3.811 -6.810 1.00 83.81 167 LEU A O 1
ATOM 1271 N N . VAL A 1 168 ? 11.730 3.273 -4.630 1.00 83.44 168 VAL A N 1
ATOM 1272 C CA . VAL A 1 168 ? 13.037 2.601 -4.628 1.00 83.44 168 VAL A CA 1
ATOM 1273 C C . VAL A 1 168 ? 13.030 1.440 -5.619 1.00 83.44 168 VAL A C 1
ATOM 1275 O O . VAL A 1 168 ? 13.920 1.367 -6.461 1.00 83.44 168 VAL A O 1
ATOM 1278 N N . LEU A 1 169 ? 11.996 0.593 -5.595 1.00 80.31 169 LEU A N 1
ATOM 1279 C CA . LEU A 1 169 ? 11.869 -0.518 -6.542 1.00 80.31 169 LEU A CA 1
ATOM 1280 C C . LEU A 1 169 ? 11.756 -0.028 -7.993 1.00 80.31 169 LEU A C 1
ATOM 1282 O O . LEU A 1 169 ? 12.441 -0.544 -8.876 1.00 80.31 169 LEU A O 1
ATOM 1286 N N . ALA A 1 170 ? 10.917 0.979 -8.245 1.00 78.56 170 ALA A N 1
ATOM 1287 C CA . ALA A 1 170 ? 10.732 1.535 -9.581 1.00 78.56 170 ALA A CA 1
ATOM 1288 C C . ALA A 1 170 ? 12.022 2.152 -10.135 1.00 78.56 170 ALA A C 1
ATOM 1290 O O . ALA A 1 170 ? 12.365 1.942 -11.295 1.00 78.56 170 ALA A O 1
ATOM 1291 N N . ILE A 1 171 ? 12.757 2.881 -9.300 1.00 76.38 171 ILE A N 1
ATOM 1292 C CA . ILE A 1 171 ? 14.029 3.512 -9.645 1.00 76.38 171 ILE A CA 1
ATOM 1293 C C . ILE A 1 171 ? 15.091 2.449 -9.948 1.00 76.38 171 ILE A C 1
ATOM 1295 O O . ILE A 1 171 ? 15.760 2.546 -10.979 1.00 76.38 171 ILE A O 1
ATOM 1299 N N . SER A 1 172 ? 15.199 1.407 -9.117 1.00 73.88 172 SER A N 1
ATOM 1300 C CA . SER A 1 172 ? 16.105 0.275 -9.354 1.00 73.88 172 SER A CA 1
ATOM 1301 C C . SER A 1 172 ? 15.840 -0.420 -10.692 1.00 73.88 172 SER A C 1
ATOM 1303 O O . SER A 1 172 ? 16.779 -0.871 -11.342 1.00 73.88 172 SER A O 1
ATOM 1305 N N . ALA A 1 173 ? 14.582 -0.467 -11.136 1.00 68.75 173 ALA A N 1
ATOM 1306 C CA . ALA A 1 173 ? 14.215 -1.035 -12.430 1.00 68.75 173 ALA A CA 1
ATOM 1307 C C . ALA A 1 173 ? 14.362 -0.051 -13.613 1.00 68.75 173 ALA A C 1
ATOM 1309 O O . ALA A 1 173 ? 14.506 -0.501 -14.748 1.00 68.75 173 ALA A O 1
ATOM 1310 N N . ALA A 1 174 ? 14.332 1.268 -13.379 1.00 65.31 174 ALA A N 1
ATOM 1311 C CA . ALA A 1 174 ? 14.208 2.281 -14.437 1.00 65.31 174 ALA A CA 1
ATOM 1312 C C . ALA A 1 174 ? 15.490 3.078 -14.764 1.00 65.31 174 ALA A C 1
ATOM 1314 O O . ALA A 1 174 ? 15.586 3.630 -15.862 1.00 65.31 174 ALA A O 1
ATOM 1315 N N . ILE A 1 175 ? 16.462 3.192 -13.847 1.00 52.41 175 ILE A N 1
ATOM 1316 C CA . ILE A 1 175 ? 17.503 4.243 -13.915 1.00 52.41 175 ILE A CA 1
ATOM 1317 C C . ILE A 1 175 ? 18.444 4.200 -15.135 1.00 52.41 175 ILE A C 1
ATOM 1319 O O . ILE A 1 175 ? 18.910 5.251 -15.562 1.00 52.41 175 ILE A O 1
ATOM 1323 N N . ALA A 1 176 ? 18.681 3.058 -15.777 1.00 46.22 176 ALA A N 1
ATOM 1324 C CA . ALA A 1 176 ? 19.607 2.999 -16.921 1.00 46.22 176 ALA A CA 1
ATOM 1325 C C . ALA A 1 176 ? 19.045 3.587 -18.218 1.00 46.22 176 ALA A C 1
ATOM 1327 O O . ALA A 1 176 ? 19.771 3.719 -19.197 1.00 46.22 176 ALA A O 1
ATOM 1328 N N . ALA A 1 177 ? 17.770 3.976 -18.247 1.00 44.75 177 ALA A N 1
ATOM 1329 C CA . ALA A 1 177 ? 17.192 4.614 -19.424 1.00 44.75 177 ALA A CA 1
ATOM 1330 C C . ALA A 1 177 ? 17.495 6.125 -19.520 1.00 44.75 177 ALA A C 1
ATOM 1332 O O . ALA A 1 177 ? 17.064 6.753 -20.488 1.00 44.75 177 ALA A O 1
ATOM 1333 N N . TYR A 1 178 ? 18.176 6.724 -18.532 1.00 43.22 178 TYR A N 1
ATOM 1334 C CA . TYR A 1 178 ? 18.403 8.176 -18.471 1.00 43.22 178 TYR A CA 1
ATOM 1335 C C . TYR A 1 178 ? 19.808 8.643 -18.891 1.00 43.22 178 TYR A C 1
ATOM 1337 O O . TYR A 1 178 ? 19.955 9.820 -19.199 1.00 43.22 178 TYR A O 1
ATOM 1345 N N . GLU A 1 179 ? 20.809 7.760 -18.986 1.00 44.09 179 GLU A N 1
ATOM 1346 C CA . GLU A 1 179 ? 22.178 8.109 -19.438 1.00 44.09 179 GLU A CA 1
ATOM 1347 C C . GLU A 1 179 ? 22.413 7.906 -20.951 1.00 44.09 179 GLU A C 1
ATOM 1349 O O . GLU A 1 179 ? 23.547 7.871 -21.416 1.00 44.09 179 GLU A O 1
ATOM 1354 N N . GLY A 1 180 ? 21.342 7.768 -21.740 1.00 44.56 180 GLY A N 1
ATOM 1355 C CA . GLY A 1 180 ? 21.404 7.545 -23.191 1.00 44.56 180 GLY A CA 1
ATOM 1356 C C . GLY A 1 180 ? 20.977 8.728 -24.070 1.00 44.56 180 GLY A C 1
ATOM 1357 O O . GLY A 1 180 ? 20.572 8.491 -25.208 1.00 44.56 180 GLY A O 1
ATOM 1358 N N . LEU A 1 181 ? 20.997 9.964 -23.553 1.00 39.56 181 LEU A N 1
ATOM 1359 C CA . LEU A 1 181 ? 20.844 11.201 -24.338 1.00 39.56 181 LEU A CA 1
ATOM 1360 C C . LEU A 1 181 ? 22.167 11.963 -24.398 1.00 39.56 181 LEU A C 1
ATOM 1362 O O . LEU A 1 181 ? 22.718 12.237 -23.310 1.00 39.56 181 LEU A O 1
#

pLDDT: mean 74.62, std 11.8, range [39.56, 90.94]

Sequence (181 aa):
MATDEPQVLTPPPGVELLRTDPDLPPVGVIDNRAPSPAARVALILVALLGAFAWTMIALLRGEHVNAVWFVVAAICTYLIAYRFYAKLIERKLVRPRDDRATPAEALDNGKDFIPTDRRVLFGHHFAAIAGAGPLVGPVLAAQMGYLPGIIWIVVGVVLAGAVQDYLVLAISAAIAAYEGL